Protein AF-A0A3L7AWF9-F1 (afdb_monomer_lite)

Secondary structure (DSSP, 8-state):
-----------------HHHHTTGGGTTS-S---------PPPTT----------PPPHHHHHHHHHHHHHHHHHHHHHHHH--HHHHHHHHHHHHHHHHHHHHHHH-TTS-HHHHHHHHHHHHHHHHHHHTTTHHHHHHHH-THHHHHH-SS--HHHHHHHHHHHHHHHHHHHHHHHHHHHHHHT--

Foldseek 3Di:
DDDDDDDPDDPPPPDPDPVVVVPVVPPDPDPDDDDDDDDDDDDPPPPPPPPPVVPDPDPVVLVVLVVVLVVLVVVLVCLVPVPDDDVSVLLSLLSVLLNQLSVQCSVPVPDQLVVSLVVSLVVLVVLLVVLVVQVLVVVCVVPVVSCSVRNRHHDPSSSVSSNNSSVVNSVVVNVVVVVVVVVVVPDD

InterPro domains:
  IPR021257 Protein of unknown function DUF2809 [PF10990] (87-165)

Organism: NCBI:txid76637

Sequence (188 aa):
MKAPKSAMSSSVLCMPSIQSLFGAARGIRAERAFSQPGHASLNPHERNPVHTSDSRPLPGRRRTLLIALATCVALGLAVTKLGSGEVAGFAGDALYAVAAYLAIGMLWVRLRPIPLGFLTVAICWAIEFFQATGIPLRLAEQWIGWRYLLGTTFNWVDLIAYLLGGVLVAVLDARWRSRAMVLGSNRP

Radius of gyration: 24.77 Å; chains: 1; bounding box: 64×74×64 Å

Structure (mmCIF, N/CA/C/O backbone):
data_AF-A0A3L7AWF9-F1
#
_entry.id   AF-A0A3L7AWF9-F1
#
loop_
_atom_site.group_PDB
_atom_site.id
_atom_site.type_symbol
_atom_site.label_atom_id
_atom_site.label_alt_id
_atom_site.label_comp_id
_atom_site.label_asym_id
_atom_site.label_entity_id
_atom_site.label_seq_id
_atom_site.pdbx_PDB_ins_code
_atom_site.Cartn_x
_atom_site.Cartn_y
_atom_site.Cartn_z
_atom_site.occupancy
_atom_site.B_iso_or_equiv
_atom_site.auth_seq_id
_atom_site.auth_comp_id
_atom_site.auth_asym_id
_atom_site.auth_atom_id
_atom_site.pdbx_PDB_model_num
ATOM 1 N N . MET A 1 1 ? 32.888 55.298 16.378 1.00 41.16 1 MET A N 1
ATOM 2 C CA . MET A 1 1 ? 31.523 55.499 15.842 1.00 41.16 1 MET A CA 1
ATOM 3 C C . MET A 1 1 ? 30.779 54.163 15.827 1.00 41.16 1 MET A C 1
ATOM 5 O O . MET A 1 1 ? 31.350 53.164 15.425 1.00 41.16 1 MET A O 1
ATOM 9 N N . LYS A 1 2 ? 29.552 54.197 16.359 1.00 38.28 2 LYS A N 1
ATOM 10 C CA . LYS A 1 2 ? 28.408 53.257 16.365 1.00 38.28 2 LYS A CA 1
ATOM 11 C C . LYS A 1 2 ? 28.342 52.136 15.291 1.00 38.28 2 LYS A C 1
ATOM 13 O O . LYS A 1 2 ? 28.474 52.406 14.106 1.00 38.28 2 LYS A O 1
ATOM 18 N N . ALA A 1 3 ? 28.000 50.921 15.743 1.00 45.62 3 ALA A N 1
ATOM 19 C CA . ALA A 1 3 ? 27.365 49.797 15.009 1.00 45.62 3 ALA A CA 1
ATOM 20 C C . ALA A 1 3 ? 25.959 50.195 14.439 1.00 45.62 3 ALA A C 1
ATOM 22 O O . ALA A 1 3 ? 25.483 51.240 14.896 1.00 45.62 3 ALA A O 1
ATOM 23 N N . PRO A 1 4 ? 25.228 49.425 13.565 1.00 51.47 4 PRO A N 1
ATOM 24 C CA . PRO A 1 4 ? 25.117 47.948 13.594 1.00 51.47 4 PRO A CA 1
ATOM 25 C C . PRO A 1 4 ? 24.760 47.132 12.308 1.00 51.47 4 PRO A C 1
ATOM 27 O O . PRO A 1 4 ? 24.289 47.638 11.299 1.00 51.47 4 PRO A O 1
ATOM 30 N N . LYS A 1 5 ? 24.953 45.806 12.453 1.00 45.62 5 LYS A N 1
ATOM 31 C CA . LYS A 1 5 ? 24.163 44.635 11.992 1.00 45.62 5 LYS A CA 1
ATOM 32 C C . LYS A 1 5 ? 23.166 44.818 10.829 1.00 45.62 5 LYS A C 1
ATOM 34 O O . LYS A 1 5 ? 22.108 45.409 11.022 1.00 45.62 5 LYS A O 1
ATOM 39 N N . SER A 1 6 ? 23.378 44.089 9.730 1.00 43.44 6 SER A N 1
ATOM 40 C CA . SER A 1 6 ? 22.289 43.596 8.875 1.00 43.44 6 SER A CA 1
ATOM 41 C C . SER A 1 6 ? 22.080 42.099 9.122 1.00 43.44 6 SER A C 1
ATOM 43 O O . SER A 1 6 ? 22.877 41.238 8.757 1.00 43.44 6 SER A O 1
ATOM 45 N N . ALA A 1 7 ? 20.991 41.804 9.825 1.00 39.34 7 ALA A N 1
ATOM 46 C CA . ALA A 1 7 ? 20.419 40.478 9.936 1.00 39.34 7 ALA A CA 1
ATOM 47 C C . ALA A 1 7 ? 19.729 40.134 8.608 1.00 39.34 7 ALA A C 1
ATOM 49 O O . ALA A 1 7 ? 18.779 40.811 8.218 1.00 39.34 7 ALA A O 1
ATOM 50 N N . MET A 1 8 ? 20.170 39.076 7.927 1.00 37.00 8 MET A N 1
ATOM 51 C CA . MET A 1 8 ? 19.360 38.435 6.890 1.00 37.00 8 MET A CA 1
ATOM 52 C C . MET A 1 8 ? 18.336 37.544 7.588 1.00 37.00 8 MET A C 1
ATOM 54 O O . MET A 1 8 ? 18.611 36.421 8.003 1.00 37.00 8 MET A O 1
ATOM 58 N N . SER A 1 9 ? 17.161 38.138 7.787 1.00 37.28 9 SER A N 1
ATOM 59 C CA . SER A 1 9 ? 15.949 37.499 8.272 1.00 37.28 9 SER A CA 1
ATOM 60 C C . SER A 1 9 ? 15.447 36.476 7.256 1.00 37.28 9 SER A C 1
ATOM 62 O O . SER A 1 9 ? 15.044 36.823 6.150 1.00 37.28 9 SER A O 1
ATOM 64 N N . SER A 1 10 ? 15.461 35.218 7.685 1.00 44.97 10 SER A N 1
ATOM 65 C CA . SER A 1 10 ? 14.377 34.243 7.583 1.00 44.97 10 SER A CA 1
ATOM 66 C C . SER A 1 10 ? 13.280 34.521 6.550 1.00 44.97 10 SER A C 1
ATOM 68 O O . SER A 1 10 ? 12.432 35.391 6.724 1.00 44.97 10 SER A O 1
ATOM 70 N N . SER A 1 11 ? 13.197 33.647 5.554 1.00 36.09 11 SER A N 1
ATOM 71 C CA . SER A 1 11 ? 11.920 33.233 4.969 1.00 36.09 11 SER A CA 1
ATOM 72 C C . SER A 1 11 ? 11.898 31.711 4.961 1.00 36.09 11 SER A C 1
ATOM 74 O O . SER A 1 11 ? 11.994 31.056 3.929 1.00 36.09 11 SER A O 1
ATOM 76 N N . VAL A 1 12 ? 11.830 31.142 6.169 1.00 46.22 12 VAL A N 1
ATOM 77 C CA . VAL A 1 12 ? 11.328 29.783 6.355 1.00 46.22 12 VAL A CA 1
ATOM 78 C C . VAL A 1 12 ? 9.886 29.834 5.879 1.00 46.22 12 VAL A C 1
ATOM 80 O O . VAL A 1 12 ? 9.014 30.365 6.567 1.00 46.22 12 VAL A O 1
ATOM 83 N N . LEU A 1 13 ? 9.659 29.349 4.660 1.00 41.53 13 LEU A N 1
ATOM 84 C CA . LEU A 1 13 ? 8.333 29.043 4.161 1.00 41.53 13 LEU A CA 1
ATOM 85 C C . LEU A 1 13 ? 7.720 28.069 5.173 1.00 41.53 13 LEU A C 1
ATOM 87 O O . LEU A 1 13 ? 8.080 26.894 5.232 1.00 41.53 13 LEU A O 1
ATOM 91 N N . CYS A 1 14 ? 6.847 28.584 6.033 1.00 36.56 14 CYS A N 1
ATOM 92 C CA . CYS A 1 14 ? 6.038 27.780 6.927 1.00 36.56 14 CYS A CA 1
ATOM 93 C C . CYS A 1 14 ? 5.052 27.015 6.037 1.00 36.56 14 CYS A C 1
ATOM 95 O O . CYS A 1 14 ? 3.952 27.493 5.763 1.00 36.56 14 CYS A O 1
ATOM 97 N N . MET A 1 15 ? 5.479 25.867 5.497 1.00 31.64 15 MET A N 1
ATOM 98 C CA . MET A 1 15 ? 4.563 24.938 4.849 1.00 31.64 15 MET A CA 1
ATOM 99 C C . MET A 1 15 ? 3.523 24.548 5.901 1.00 31.64 15 MET A C 1
ATOM 101 O O . MET A 1 15 ? 3.895 24.013 6.952 1.00 31.64 15 MET A O 1
ATOM 105 N N . PRO A 1 16 ? 2.227 24.795 5.661 1.00 42.34 16 PRO A N 1
ATOM 106 C CA . PRO A 1 16 ? 1.205 24.274 6.543 1.00 42.34 16 PRO A CA 1
ATOM 107 C C . PRO A 1 16 ? 1.339 22.751 6.541 1.00 42.34 16 PRO A C 1
ATOM 109 O O . PRO A 1 16 ? 1.292 22.110 5.492 1.00 42.34 16 PRO A O 1
ATOM 112 N N . SER A 1 17 ? 1.543 22.171 7.727 1.00 50.09 17 SER A N 1
ATOM 113 C CA . SER A 1 17 ? 1.526 20.721 7.924 1.00 50.09 17 SER A CA 1
ATOM 114 C C . SER A 1 17 ? 0.312 20.139 7.198 1.00 50.09 17 SER A C 1
ATOM 116 O O . SER A 1 17 ? -0.789 20.671 7.342 1.00 50.09 17 SER A O 1
ATOM 118 N N . ILE A 1 18 ? 0.485 19.048 6.443 1.00 52.12 18 ILE A N 1
ATOM 119 C CA . ILE A 1 18 ? -0.593 18.351 5.711 1.00 52.12 18 ILE A CA 1
ATOM 120 C C . ILE A 1 18 ? -1.815 18.095 6.623 1.00 52.12 18 ILE A C 1
ATOM 122 O O . ILE A 1 18 ? -2.957 18.097 6.172 1.00 52.12 18 ILE A O 1
ATOM 126 N N . GLN A 1 19 ? -1.599 17.982 7.939 1.00 49.22 19 GLN A N 1
ATOM 127 C CA . GLN A 1 19 ? -2.647 17.870 8.960 1.00 49.22 19 GLN A CA 1
ATOM 128 C C . GLN A 1 19 ? -3.618 19.068 9.013 1.00 49.22 19 GLN A C 1
ATOM 130 O O . GLN A 1 19 ? -4.788 18.884 9.350 1.00 49.22 19 GLN A O 1
ATOM 135 N N . SER A 1 20 ? -3.151 20.276 8.689 1.00 50.03 20 SER A N 1
ATOM 136 C CA . SER A 1 20 ? -3.941 21.512 8.651 1.00 50.03 20 SER A CA 1
ATOM 137 C C . SER A 1 20 ? -4.860 21.556 7.428 1.00 50.03 20 SER A C 1
ATOM 139 O O . SER A 1 20 ? -6.044 21.869 7.560 1.00 50.03 20 SER A O 1
ATOM 141 N N . LEU A 1 21 ? -4.362 21.117 6.264 1.00 47.47 21 LEU A N 1
ATOM 142 C CA . LEU A 1 21 ? -5.120 21.107 5.006 1.00 47.47 21 LEU A CA 1
ATOM 143 C C . LEU A 1 21 ? -6.401 20.257 5.104 1.00 47.47 21 LEU A C 1
ATOM 145 O O . LEU A 1 21 ? -7.444 20.621 4.571 1.00 47.47 21 LEU A O 1
ATOM 149 N N . PHE A 1 22 ? -6.352 19.157 5.861 1.00 53.03 22 PHE A N 1
ATOM 150 C CA . PHE A 1 22 ? -7.503 18.272 6.086 1.00 53.03 22 PHE A CA 1
ATOM 151 C C . PHE A 1 22 ? -8.321 18.610 7.349 1.00 53.03 22 PHE A C 1
ATOM 153 O O . PHE A 1 22 ? -9.364 17.999 7.600 1.00 53.03 22 PHE A O 1
ATOM 160 N N . GLY A 1 23 ? -7.879 19.575 8.164 1.00 39.69 23 GLY A N 1
ATOM 161 C CA . GLY A 1 23 ? -8.561 20.007 9.387 1.00 39.69 23 GLY A CA 1
ATOM 162 C C . GLY A 1 23 ? -9.781 20.903 9.147 1.00 39.69 23 GLY A C 1
ATOM 163 O O . GLY A 1 23 ? -10.712 20.866 9.954 1.00 39.69 23 GLY A O 1
ATOM 164 N N . ALA A 1 24 ? -9.806 21.638 8.031 1.00 44.88 24 ALA A N 1
ATOM 165 C CA . ALA A 1 24 ? -10.811 22.659 7.716 1.00 44.88 24 ALA A CA 1
ATOM 166 C C . ALA A 1 24 ? -12.245 22.115 7.526 1.00 44.88 24 ALA A C 1
ATOM 168 O O . ALA A 1 24 ? -13.218 22.827 7.752 1.00 44.88 24 ALA A O 1
ATOM 169 N N . ALA A 1 25 ? -12.413 20.825 7.221 1.00 43.88 25 ALA A N 1
ATOM 170 C CA . ALA A 1 25 ? -13.727 20.195 7.033 1.00 43.88 25 ALA A CA 1
ATOM 171 C C . ALA A 1 25 ? -14.495 19.888 8.345 1.00 43.88 25 ALA A C 1
ATOM 173 O O . ALA A 1 25 ? -15.499 19.172 8.327 1.00 43.88 25 ALA A O 1
ATOM 174 N N . ARG A 1 26 ? -14.023 20.375 9.505 1.00 55.28 26 ARG A N 1
ATOM 175 C CA . ARG A 1 26 ? -14.640 20.142 10.828 1.00 55.28 26 ARG A CA 1
ATOM 176 C C . ARG A 1 26 ? -15.545 21.278 11.334 1.00 55.28 26 ARG A C 1
ATOM 178 O O . ARG A 1 26 ? -16.221 21.071 12.333 1.00 55.28 26 ARG A O 1
ATOM 185 N N . GLY A 1 27 ? -15.601 22.431 10.660 1.00 36.44 27 GLY A N 1
ATOM 186 C CA . GLY A 1 27 ? -16.202 23.656 11.216 1.00 36.44 27 GLY A CA 1
ATOM 187 C C . GLY A 1 27 ? -17.725 23.842 11.107 1.00 36.44 27 GLY A C 1
ATOM 188 O O . GLY A 1 27 ? -18.242 24.762 11.720 1.00 36.44 27 GLY A O 1
ATOM 189 N N . ILE A 1 28 ? -18.470 23.017 10.358 1.00 47.62 28 ILE A N 1
ATOM 190 C CA . ILE A 1 28 ? -19.854 23.379 9.949 1.00 47.62 28 ILE A CA 1
ATOM 191 C C . ILE A 1 28 ? -20.957 22.706 10.806 1.00 47.62 28 ILE A C 1
ATOM 193 O O . ILE A 1 28 ? -22.146 22.899 10.578 1.00 47.62 28 ILE A O 1
ATOM 197 N N . ARG A 1 29 ? -20.617 21.921 11.839 1.00 44.97 29 ARG A N 1
ATOM 198 C CA . ARG A 1 29 ? -21.613 21.166 12.637 1.00 44.97 29 ARG A CA 1
ATOM 199 C C . ARG A 1 29 ? -21.539 21.468 14.139 1.00 44.97 29 ARG A C 1
ATOM 201 O O . ARG A 1 29 ? -21.353 20.549 14.927 1.00 44.97 29 ARG A O 1
ATOM 208 N N . ALA A 1 30 ? -21.667 22.738 14.532 1.00 40.59 30 ALA A N 1
ATOM 209 C CA . ALA A 1 30 ? -21.731 23.126 15.953 1.00 40.59 30 ALA A CA 1
ATOM 210 C C . ALA A 1 30 ? -22.682 24.300 16.292 1.00 40.59 30 ALA A C 1
ATOM 212 O O . ALA A 1 30 ? -22.678 24.759 17.423 1.00 40.59 30 ALA A O 1
ATOM 213 N N . GLU A 1 31 ? -23.529 24.764 15.368 1.00 45.72 31 GLU A N 1
ATOM 214 C CA . GLU A 1 31 ? -24.338 25.994 15.552 1.00 45.72 31 GLU A CA 1
ATOM 215 C C . GLU A 1 31 ? -25.854 25.743 15.715 1.00 45.72 31 GLU A C 1
ATOM 217 O O . GLU A 1 31 ? -26.678 26.603 15.423 1.00 45.72 31 GLU A O 1
ATOM 222 N N . ARG A 1 32 ? -26.279 24.557 16.173 1.00 43.00 32 ARG A N 1
ATOM 223 C CA . ARG A 1 32 ? -27.696 24.315 16.521 1.00 43.00 32 ARG A CA 1
ATOM 224 C C . ARG A 1 32 ? -27.856 23.467 17.781 1.00 43.00 32 ARG A C 1
ATOM 226 O O . ARG A 1 32 ? -28.184 22.288 17.709 1.00 43.00 32 ARG A O 1
ATOM 233 N N . ALA A 1 33 ? -27.643 24.098 18.927 1.00 45.41 33 ALA A N 1
ATOM 234 C CA . ALA A 1 33 ? -28.243 23.726 20.209 1.00 45.41 33 ALA A CA 1
ATOM 235 C C . ALA A 1 33 ? -28.385 25.032 21.012 1.00 45.41 33 ALA A C 1
ATOM 237 O O . ALA A 1 33 ? -27.411 25.557 21.528 1.00 45.41 33 ALA A O 1
ATOM 238 N N . PHE A 1 34 ? -29.475 25.761 20.778 1.00 42.72 34 PHE A N 1
ATOM 239 C CA . PHE A 1 34 ? -30.632 25.819 21.678 1.00 42.72 34 PHE A CA 1
ATOM 240 C C . PHE A 1 34 ? -30.349 26.644 22.944 1.00 42.72 34 PHE A C 1
ATOM 242 O O . PHE A 1 34 ? -29.713 26.184 23.887 1.00 42.72 34 PHE A O 1
ATOM 249 N N . SER A 1 35 ? -30.862 27.877 22.925 1.00 45.12 35 SER A N 1
ATOM 250 C CA . SER A 1 35 ? -31.061 28.748 24.082 1.00 45.12 35 SER A CA 1
ATOM 251 C C . SER A 1 35 ? -31.715 28.022 25.256 1.00 45.12 35 SER A C 1
ATOM 253 O O . SER A 1 35 ? -32.765 27.423 25.056 1.00 45.12 35 SER A O 1
ATOM 255 N N . GLN A 1 36 ? -31.199 28.222 26.474 1.00 49.50 36 GLN A N 1
ATOM 256 C CA . GLN A 1 36 ? -31.992 28.605 27.656 1.00 49.50 36 GLN A CA 1
ATOM 257 C C . GLN A 1 36 ? -31.100 29.261 28.738 1.00 49.50 36 GLN A C 1
ATOM 259 O O . GLN A 1 36 ? -29.989 28.781 28.966 1.00 49.5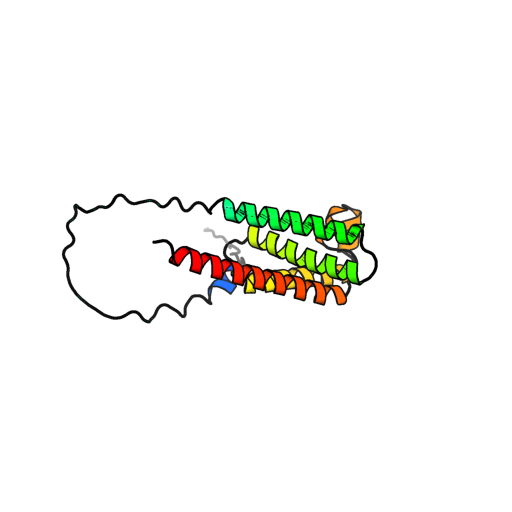0 36 GLN A O 1
ATOM 264 N N . PRO A 1 37 ? -31.567 30.326 29.425 1.00 59.38 37 PRO A N 1
ATOM 265 C CA . PRO A 1 37 ? -30.937 30.883 30.621 1.00 59.38 37 PRO A CA 1
ATOM 266 C C . PRO A 1 37 ? -31.616 30.360 31.902 1.00 59.38 37 PRO A C 1
ATOM 268 O O . PRO A 1 37 ? -32.840 30.276 31.969 1.00 59.38 37 PRO A O 1
ATOM 271 N N . GLY A 1 38 ? -30.845 30.058 32.948 1.00 40.94 38 GLY A N 1
ATOM 272 C CA . GLY A 1 38 ? -31.408 29.680 34.247 1.00 40.94 38 GLY A CA 1
ATOM 273 C C . GLY A 1 38 ? -30.340 29.424 35.305 1.00 40.94 38 GLY A C 1
ATOM 274 O O . GLY A 1 38 ? -29.598 28.451 35.226 1.00 40.94 38 GLY A O 1
ATOM 275 N N . HIS A 1 39 ? -30.255 30.321 36.287 1.00 54.62 39 HIS A N 1
ATOM 276 C CA . HIS A 1 39 ? -29.370 30.228 37.445 1.00 54.62 39 HIS A CA 1
ATOM 277 C C . HIS A 1 39 ? -29.708 29.008 38.317 1.00 54.62 39 HIS A C 1
ATOM 279 O O . HIS A 1 39 ? -30.821 28.907 38.827 1.00 54.62 39 HIS A O 1
ATOM 285 N N . ALA A 1 40 ? -28.727 28.138 38.563 1.00 52.59 40 ALA A N 1
ATOM 286 C CA . ALA A 1 40 ? -28.772 27.151 39.638 1.00 52.59 40 ALA A CA 1
ATOM 287 C C . ALA A 1 40 ? -27.411 27.117 40.349 1.00 52.59 40 ALA A C 1
ATOM 289 O O . ALA A 1 40 ? -26.383 26.779 39.764 1.00 52.59 40 ALA A O 1
ATOM 290 N N . SER A 1 41 ? -27.427 27.540 41.612 1.00 54.31 41 SER A N 1
ATOM 291 C CA . SER A 1 41 ? -26.316 27.479 42.562 1.00 54.31 41 SER A CA 1
ATOM 292 C C . SER A 1 41 ? -25.864 26.026 42.748 1.00 54.31 41 SER A C 1
ATOM 294 O O . SER A 1 41 ? -26.648 25.199 43.212 1.00 54.31 41 SER A O 1
ATOM 296 N N . LEU A 1 42 ? -24.620 25.703 42.380 1.00 56.16 42 LEU A N 1
ATOM 297 C CA . LEU A 1 42 ? -24.017 24.388 42.615 1.00 56.16 42 LEU A CA 1
ATOM 298 C C . LEU A 1 42 ? -23.088 24.463 43.834 1.00 56.16 42 LEU A C 1
ATOM 300 O O . LEU A 1 42 ? -22.134 25.242 43.865 1.00 56.16 42 LEU A O 1
ATOM 304 N N . ASN A 1 43 ? -23.398 23.652 44.846 1.00 58.59 43 ASN A N 1
ATOM 305 C CA . ASN A 1 43 ? -22.651 23.527 46.096 1.00 58.59 43 ASN A CA 1
ATOM 306 C C . ASN A 1 43 ? -21.171 23.146 45.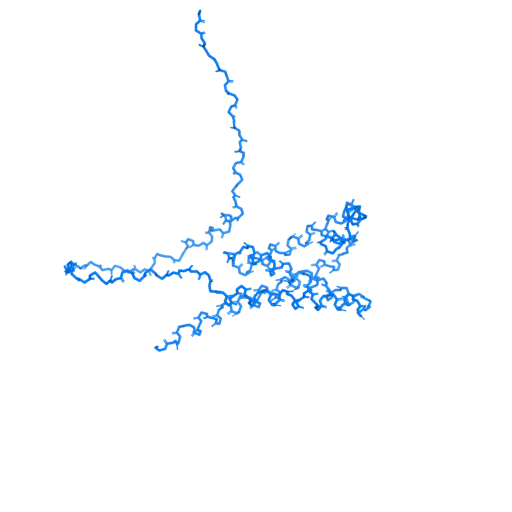848 1.00 58.59 43 ASN A C 1
ATOM 308 O O . ASN A 1 43 ? -20.909 22.208 45.095 1.00 58.59 43 ASN A O 1
ATOM 312 N N . PRO A 1 44 ? -20.186 23.759 46.541 1.00 59.19 44 PRO A N 1
ATOM 313 C CA . PRO A 1 44 ? -18.755 23.455 46.358 1.00 59.19 44 PRO A CA 1
ATOM 314 C C . PRO A 1 44 ? -18.300 22.039 46.765 1.00 59.19 44 PRO A C 1
ATOM 316 O O . PRO A 1 44 ? -17.128 21.702 46.571 1.00 59.19 44 PRO A O 1
ATOM 319 N N . HIS A 1 45 ? -19.189 21.228 47.353 1.00 56.78 45 HIS A N 1
ATOM 320 C CA . HIS A 1 45 ? -18.860 19.930 47.951 1.00 56.78 45 HIS A CA 1
ATOM 321 C C . HIS A 1 45 ? -19.122 18.703 47.062 1.00 56.78 45 HIS A C 1
ATOM 323 O O . HIS A 1 45 ? -18.607 17.634 47.377 1.00 56.78 45 HIS A O 1
ATOM 329 N N . GLU A 1 46 ? -19.789 18.836 45.911 1.00 56.31 46 GLU A N 1
ATOM 330 C CA . GLU A 1 46 ? -19.883 17.761 44.902 1.00 56.31 46 GLU A CA 1
ATOM 331 C C . GLU A 1 46 ? -18.712 17.802 43.911 1.00 56.31 46 GLU A C 1
ATOM 333 O O . GLU A 1 46 ? -18.865 17.716 42.691 1.00 56.31 46 GLU A O 1
ATOM 338 N N . ARG A 1 47 ? -17.487 17.933 44.428 1.00 59.12 47 ARG A N 1
ATOM 339 C CA . ARG A 1 47 ? -16.287 17.766 43.608 1.00 59.12 47 ARG A CA 1
ATOM 340 C C . ARG A 1 47 ? -16.059 16.269 43.401 1.00 59.12 47 ARG A C 1
ATOM 342 O O . ARG A 1 47 ? -15.245 15.648 44.078 1.00 59.12 47 ARG A O 1
ATOM 349 N N . ASN A 1 48 ? -16.847 15.703 42.490 1.00 62.25 48 ASN A N 1
ATOM 350 C CA . ASN A 1 48 ? -16.688 14.358 41.951 1.00 62.25 48 ASN A CA 1
ATOM 351 C C . ASN A 1 48 ? -15.194 14.156 41.623 1.00 62.25 48 ASN A C 1
ATOM 353 O O . ASN A 1 48 ? -14.621 15.040 40.968 1.00 62.25 48 ASN A O 1
ATOM 357 N N . PRO A 1 49 ? -14.521 13.101 42.128 1.00 57.28 49 PRO A N 1
ATOM 358 C CA . PRO A 1 49 ? -13.112 12.889 41.836 1.00 57.28 49 PRO A CA 1
ATOM 359 C C . PRO A 1 49 ? -12.941 12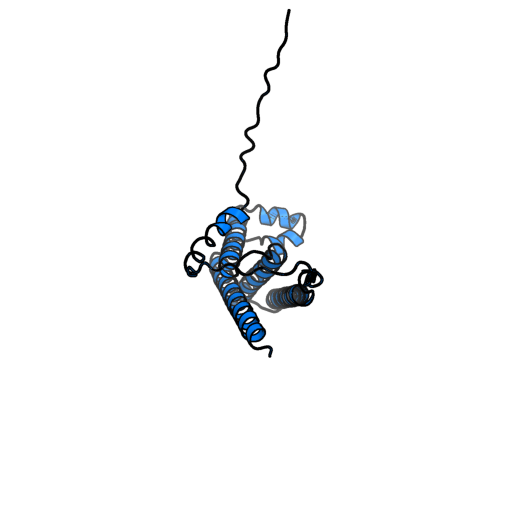.935 40.326 1.00 57.28 49 PRO A C 1
ATOM 361 O O . PRO A 1 49 ? -13.635 12.232 39.592 1.00 57.28 49 PRO A O 1
ATOM 364 N N . VAL A 1 50 ? -12.057 13.823 39.869 1.00 60.53 50 VAL A N 1
ATOM 365 C CA . VAL A 1 50 ? -11.685 13.941 38.463 1.00 60.53 50 VAL A CA 1
ATOM 366 C C . VAL A 1 50 ? -11.214 12.560 38.036 1.00 60.53 50 VAL A C 1
ATOM 368 O O . VAL A 1 50 ? -10.084 12.163 38.311 1.00 60.53 50 VAL A O 1
ATOM 371 N N . HIS A 1 51 ? -12.110 11.810 37.398 1.00 58.62 51 HIS A N 1
ATOM 372 C CA . HIS A 1 51 ? -11.784 10.598 36.684 1.00 58.62 51 HIS A CA 1
ATOM 373 C C . HIS A 1 51 ? -10.926 11.087 35.521 1.00 58.62 51 HIS A C 1
ATOM 375 O O . HIS A 1 51 ? -11.424 11.456 34.458 1.00 58.62 51 HIS A O 1
ATOM 381 N N . THR A 1 52 ? -9.618 11.187 35.750 1.00 56.59 52 THR A N 1
ATOM 382 C CA . THR A 1 52 ? -8.640 11.300 34.682 1.00 56.59 52 THR A CA 1
ATOM 383 C C . THR A 1 52 ? -8.752 9.987 33.926 1.00 56.59 52 THR A C 1
ATOM 385 O O . THR A 1 52 ? -8.117 8.988 34.248 1.00 56.59 52 THR A O 1
ATOM 388 N N . SER A 1 53 ? -9.675 9.934 32.966 1.00 57.06 53 SER A N 1
ATOM 389 C CA . SER A 1 53 ? -9.725 8.865 31.988 1.00 57.06 53 SER A CA 1
ATOM 390 C C . SER A 1 53 ? -8.367 8.888 31.303 1.00 57.06 53 SER A C 1
ATOM 392 O O . SER A 1 53 ? -8.116 9.753 30.464 1.00 57.06 53 SER A O 1
ATOM 394 N N . ASP A 1 54 ? -7.473 8.009 31.751 1.00 49.31 54 ASP A N 1
ATOM 395 C CA . ASP A 1 54 ? -6.157 7.763 31.186 1.00 49.31 54 ASP A CA 1
ATOM 396 C C . ASP A 1 54 ? -6.395 7.346 29.731 1.00 49.31 54 ASP A C 1
ATOM 398 O O . ASP A 1 54 ? -6.628 6.180 29.412 1.00 49.31 54 ASP A O 1
ATOM 402 N N . SER A 1 55 ? -6.481 8.333 28.836 1.00 54.09 55 SER A N 1
ATOM 403 C CA . SER A 1 55 ? -6.807 8.158 27.425 1.00 54.09 55 SER A CA 1
ATOM 404 C C . SER A 1 55 ? -5.572 7.663 26.683 1.00 54.09 55 SER A C 1
ATOM 406 O O . SER A 1 55 ? -5.109 8.263 25.712 1.00 54.09 55 SER A O 1
ATOM 408 N N . ARG A 1 56 ? -5.015 6.544 27.152 1.00 56.75 56 ARG A N 1
ATOM 409 C CA . ARG A 1 56 ? -4.060 5.764 26.379 1.00 56.75 56 ARG A CA 1
ATOM 410 C C . ARG A 1 56 ? -4.826 5.176 25.196 1.00 56.75 56 ARG A C 1
ATOM 412 O O . ARG A 1 56 ? -5.897 4.596 25.392 1.00 56.75 56 ARG A O 1
ATOM 419 N N . PRO A 1 57 ? -4.319 5.305 23.960 1.00 52.84 57 PRO A N 1
ATOM 420 C CA . PRO A 1 57 ? -4.908 4.625 22.817 1.00 52.84 57 PRO A CA 1
ATOM 421 C C . PRO A 1 57 ? -5.081 3.138 23.145 1.00 52.84 57 PRO A C 1
ATOM 423 O O . PRO A 1 57 ? -4.107 2.473 23.494 1.00 52.84 57 PRO A O 1
ATOM 426 N N . LEU A 1 58 ? -6.314 2.626 23.061 1.00 52.88 58 LEU A N 1
ATOM 427 C CA . LEU A 1 58 ? -6.638 1.249 23.439 1.00 52.88 58 LEU A CA 1
ATOM 428 C C . LEU A 1 58 ? -5.693 0.263 22.713 1.00 52.88 58 LEU A C 1
ATOM 430 O O . LEU A 1 58 ? -5.720 0.211 21.475 1.00 52.88 58 LEU A O 1
ATOM 434 N N . PRO A 1 59 ? -4.884 -0.543 23.435 1.00 61.22 59 PRO A N 1
ATOM 435 C CA . PRO A 1 59 ? -3.871 -1.421 22.837 1.00 61.22 59 PRO A CA 1
ATOM 436 C C . PRO A 1 59 ? -4.433 -2.403 21.792 1.00 61.22 59 PRO A C 1
ATOM 438 O O . PRO A 1 59 ? -3.725 -2.807 20.867 1.00 61.22 59 PRO A O 1
ATOM 441 N N . GLY A 1 60 ? -5.730 -2.726 21.868 1.00 73.56 60 GLY A N 1
ATOM 442 C CA . GLY A 1 60 ? -6.414 -3.615 20.926 1.00 73.56 60 GLY A CA 1
ATOM 443 C C . GLY A 1 60 ? -6.484 -3.093 19.486 1.00 73.56 60 GLY A C 1
ATOM 444 O O . GLY A 1 60 ? -6.331 -3.878 18.548 1.00 73.56 60 GLY A O 1
ATOM 445 N N . ARG A 1 61 ? -6.642 -1.778 19.269 1.00 78.19 61 ARG A N 1
ATOM 446 C CA . ARG A 1 61 ? -6.763 -1.229 17.904 1.00 78.19 61 ARG A CA 1
ATOM 447 C C . ARG A 1 61 ? -5.441 -1.312 17.148 1.00 78.19 61 ARG A C 1
ATOM 449 O O . ARG A 1 61 ? -5.419 -1.746 16.001 1.00 78.19 61 ARG A O 1
ATOM 456 N N . ARG A 1 62 ? -4.338 -0.935 17.802 1.00 81.38 62 ARG A N 1
ATOM 457 C CA . ARG A 1 62 ? -2.996 -1.010 17.208 1.00 81.38 62 ARG A CA 1
ATOM 458 C C . ARG A 1 62 ? -2.607 -2.456 16.912 1.00 81.38 62 ARG A C 1
ATOM 460 O O . ARG A 1 62 ? -2.113 -2.732 15.827 1.00 81.38 62 ARG A O 1
ATOM 467 N N . ARG A 1 63 ? -2.895 -3.381 17.834 1.00 85.44 63 ARG A N 1
ATOM 468 C CA . ARG A 1 63 ? -2.666 -4.817 17.621 1.00 85.44 63 ARG A CA 1
ATOM 469 C C . ARG A 1 63 ? -3.456 -5.352 16.424 1.00 85.44 63 ARG A C 1
ATOM 471 O O . ARG A 1 63 ? -2.892 -6.072 15.613 1.00 85.44 63 ARG A O 1
ATOM 478 N N . THR A 1 64 ? -4.720 -4.956 16.279 1.00 86.56 64 THR A N 1
ATOM 479 C CA . THR A 1 64 ? -5.561 -5.368 15.140 1.00 86.56 64 THR A CA 1
ATOM 480 C C . THR A 1 64 ? -4.995 -4.871 13.809 1.00 86.56 64 THR A C 1
ATOM 482 O O . THR A 1 64 ? -4.879 -5.652 12.872 1.00 86.56 64 THR A O 1
ATOM 485 N N . LEU A 1 65 ? -4.588 -3.597 13.733 1.00 86.81 65 LEU A N 1
ATOM 486 C CA . LEU A 1 65 ? -3.970 -3.035 12.525 1.00 86.81 65 LEU A CA 1
ATOM 487 C C . LEU A 1 65 ? -2.646 -3.725 12.177 1.00 86.81 65 LEU A C 1
ATOM 489 O O . LEU A 1 65 ? -2.398 -3.999 11.009 1.00 86.81 65 LEU A O 1
ATOM 493 N N . LEU A 1 66 ? -1.822 -4.044 13.181 1.00 89.81 66 LEU A N 1
ATOM 494 C CA . LEU A 1 66 ? -0.571 -4.781 12.987 1.00 89.81 66 LEU A CA 1
ATOM 495 C C . LEU A 1 66 ? -0.809 -6.186 12.435 1.00 89.81 66 LEU A C 1
ATOM 497 O O . LEU A 1 66 ? -0.121 -6.591 11.504 1.00 89.81 66 LEU A O 1
ATOM 501 N N . ILE A 1 67 ? -1.783 -6.914 12.987 1.00 92.44 67 ILE A N 1
ATOM 502 C CA . ILE A 1 67 ? -2.149 -8.247 12.494 1.00 92.44 67 ILE A CA 1
ATOM 503 C C . ILE A 1 67 ? -2.646 -8.141 11.052 1.00 92.44 67 ILE A C 1
ATOM 505 O O . ILE A 1 67 ? -2.142 -8.851 10.192 1.00 92.44 67 ILE A O 1
ATOM 509 N N . ALA A 1 68 ? -3.566 -7.214 10.769 1.00 92.12 68 ALA A N 1
ATOM 510 C CA . ALA A 1 68 ? -4.087 -7.006 9.420 1.00 92.12 68 ALA A CA 1
ATOM 511 C C . ALA A 1 68 ? -2.973 -6.671 8.415 1.00 92.12 68 ALA A C 1
ATOM 513 O O . ALA A 1 68 ? -2.952 -7.226 7.317 1.00 92.12 68 ALA A O 1
ATOM 514 N N . LEU A 1 69 ? -2.026 -5.810 8.803 1.00 92.69 69 LEU A N 1
ATOM 515 C CA . LEU A 1 69 ? -0.868 -5.461 7.984 1.00 92.69 69 LEU A CA 1
ATOM 516 C C . LEU A 1 69 ? 0.015 -6.686 7.725 1.00 92.69 69 LEU A C 1
ATOM 518 O O . LEU A 1 69 ? 0.331 -6.968 6.573 1.00 92.69 69 LEU A O 1
ATOM 522 N N . ALA A 1 70 ? 0.373 -7.435 8.770 1.00 94.31 70 ALA A N 1
ATOM 523 C CA . ALA A 1 70 ? 1.192 -8.637 8.640 1.00 94.31 70 ALA A CA 1
ATOM 524 C C . ALA A 1 70 ? 0.525 -9.687 7.737 1.00 94.31 70 ALA A C 1
ATOM 526 O O . ALA A 1 70 ? 1.187 -10.267 6.879 1.00 94.31 70 ALA A O 1
ATOM 527 N N . THR A 1 71 ? -0.788 -9.887 7.874 1.00 94.25 71 THR A N 1
ATOM 528 C CA . THR A 1 71 ? -1.560 -10.785 7.008 1.00 94.25 71 THR A CA 1
ATOM 529 C C . THR A 1 71 ? -1.569 -10.304 5.558 1.00 94.25 71 THR A C 1
ATOM 531 O O . THR A 1 71 ? -1.331 -11.112 4.666 1.00 94.25 71 THR A O 1
ATOM 534 N N . CYS A 1 72 ? -1.785 -9.009 5.300 1.00 93.81 72 CYS A N 1
ATOM 535 C CA . CYS A 1 72 ? -1.750 -8.466 3.937 1.00 93.81 72 CYS A CA 1
ATOM 536 C C . CYS A 1 72 ? -0.374 -8.640 3.292 1.00 93.81 72 CYS A C 1
ATOM 538 O O . CYS A 1 72 ? -0.294 -9.059 2.142 1.00 93.81 72 CYS A O 1
ATOM 540 N N . VAL A 1 73 ? 0.704 -8.379 4.038 1.00 92.06 73 VAL A N 1
ATOM 541 C CA . VAL A 1 73 ? 2.076 -8.579 3.550 1.00 92.06 73 VAL A CA 1
ATOM 542 C C . VAL A 1 73 ? 2.333 -10.055 3.244 1.00 92.06 73 VAL A C 1
ATOM 544 O O . VAL A 1 73 ? 2.851 -10.369 2.177 1.00 92.06 73 VAL A O 1
ATOM 547 N N . ALA A 1 74 ? 1.935 -10.970 4.131 1.00 93.81 74 ALA A N 1
ATOM 548 C CA . ALA A 1 74 ? 2.099 -12.404 3.905 1.00 93.81 74 ALA A CA 1
ATOM 549 C C . ALA A 1 74 ? 1.328 -12.887 2.666 1.00 93.81 74 ALA A C 1
ATOM 551 O O . ALA A 1 74 ? 1.880 -13.627 1.854 1.00 93.81 74 ALA A O 1
ATOM 552 N N . LEU A 1 75 ? 0.082 -12.435 2.489 1.00 93.62 75 LEU A N 1
ATOM 553 C CA . LEU A 1 75 ? -0.726 -12.749 1.309 1.00 93.62 75 LEU A CA 1
ATOM 554 C C . LEU A 1 75 ? -0.124 -12.159 0.034 1.00 93.62 75 LEU A C 1
ATOM 556 O O . LEU A 1 75 ? -0.026 -12.869 -0.959 1.00 93.62 75 LEU A O 1
ATOM 560 N N . GLY A 1 76 ? 0.322 -10.901 0.065 1.00 89.94 76 GLY A N 1
ATOM 561 C CA . GLY A 1 76 ? 0.965 -10.256 -1.080 1.00 89.94 76 GLY A CA 1
ATOM 562 C C . GLY A 1 76 ? 2.214 -11.017 -1.513 1.00 89.94 76 GLY A C 1
ATOM 563 O O . GLY A 1 76 ? 2.342 -11.386 -2.675 1.00 89.94 76 GLY A O 1
ATOM 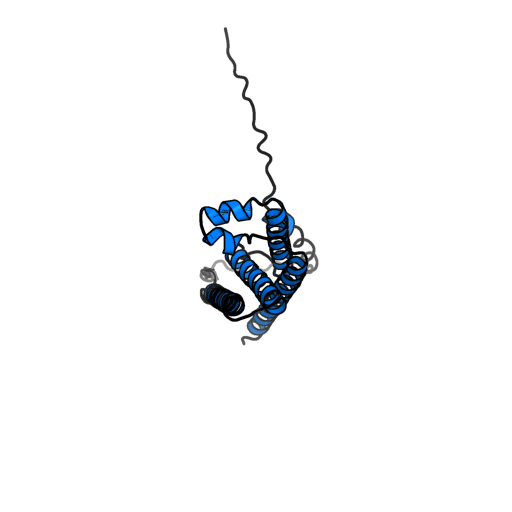564 N N . LEU A 1 77 ? 3.078 -11.372 -0.559 1.00 90.00 77 LEU A N 1
ATOM 565 C CA . LEU A 1 77 ? 4.258 -12.193 -0.831 1.00 90.00 77 LEU A CA 1
ATOM 566 C C . LEU A 1 77 ? 3.890 -13.576 -1.378 1.00 90.00 77 LEU A C 1
ATOM 568 O O . LEU A 1 77 ? 4.554 -14.051 -2.296 1.00 90.00 77 LEU A O 1
ATOM 572 N N . ALA A 1 78 ? 2.844 -14.220 -0.853 1.00 91.69 78 ALA A N 1
ATOM 573 C CA . ALA A 1 78 ? 2.369 -15.499 -1.372 1.00 91.69 78 ALA A CA 1
ATOM 574 C C . ALA A 1 78 ? 1.880 -15.372 -2.823 1.00 91.69 78 ALA A C 1
ATOM 576 O O . ALA A 1 78 ? 2.271 -16.180 -3.661 1.00 91.69 78 ALA A O 1
ATOM 577 N N . VAL A 1 79 ? 1.104 -14.333 -3.144 1.00 91.00 79 VAL A N 1
ATOM 578 C CA . VAL A 1 79 ? 0.654 -14.040 -4.513 1.00 91.00 79 VAL A CA 1
ATOM 579 C C . VAL A 1 79 ? 1.850 -13.811 -5.439 1.00 91.00 79 VAL A C 1
ATOM 581 O O . VAL A 1 79 ? 1.914 -14.422 -6.499 1.00 91.00 79 VAL A O 1
ATOM 584 N N . THR A 1 80 ? 2.839 -13.016 -5.022 1.00 86.38 80 THR A N 1
ATOM 585 C CA . THR A 1 80 ? 4.049 -12.754 -5.818 1.00 86.38 80 THR A CA 1
ATOM 586 C C . THR A 1 80 ? 4.917 -14.001 -6.018 1.00 86.38 80 THR A C 1
ATOM 588 O O . THR A 1 80 ? 5.598 -14.118 -7.033 1.00 86.38 80 THR A O 1
ATOM 591 N N . LYS A 1 81 ? 4.959 -14.921 -5.045 1.00 88.12 81 LYS A N 1
ATOM 592 C CA . LYS A 1 81 ? 5.835 -16.106 -5.088 1.00 88.12 81 LYS A CA 1
ATOM 593 C C . LYS A 1 81 ? 5.199 -17.322 -5.749 1.00 88.12 81 LYS A C 1
ATOM 595 O O . LYS A 1 81 ? 5.924 -18.125 -6.325 1.00 88.12 81 LYS A O 1
ATOM 600 N N . LEU A 1 82 ? 3.888 -17.484 -5.604 1.00 91.19 82 LEU A N 1
ATOM 601 C CA . LEU A 1 82 ? 3.150 -18.667 -6.049 1.00 91.19 82 LEU A CA 1
ATOM 602 C C . LEU A 1 82 ? 2.284 -18.382 -7.279 1.00 91.19 82 LEU A C 1
ATOM 604 O O . LEU A 1 82 ? 1.954 -19.302 -8.022 1.00 91.19 82 LEU A O 1
ATOM 608 N N . GLY A 1 83 ? 1.887 -17.125 -7.479 1.00 88.50 83 GLY A N 1
ATOM 609 C CA . GLY A 1 83 ? 1.103 -16.699 -8.628 1.00 88.50 83 GLY A CA 1
ATOM 610 C C . GLY A 1 83 ? 1.959 -16.492 -9.876 1.00 88.50 83 GLY A C 1
ATOM 611 O O . GLY A 1 83 ? 3.169 -16.289 -9.808 1.00 88.50 83 GLY A O 1
ATOM 612 N N . SER A 1 84 ? 1.309 -16.530 -11.036 1.00 88.06 84 SER A N 1
ATOM 613 C CA . SER A 1 84 ? 1.923 -16.216 -12.326 1.00 88.06 84 SER A CA 1
ATOM 614 C C . SER A 1 84 ? 0.954 -15.422 -13.202 1.00 88.06 84 SER A C 1
ATOM 616 O O . SER A 1 84 ? -0.264 -15.494 -13.025 1.00 88.06 84 SER A O 1
ATOM 618 N N . GLY A 1 85 ? 1.506 -14.646 -14.135 1.00 89.31 85 GLY A N 1
ATOM 619 C CA . GLY A 1 85 ? 0.738 -13.812 -15.057 1.00 89.31 85 GLY A CA 1
ATOM 620 C C . GLY A 1 85 ? 0.227 -12.497 -14.458 1.00 89.31 85 GLY A C 1
ATOM 621 O O . GLY A 1 85 ? 0.435 -12.180 -13.286 1.00 89.31 85 GLY A O 1
ATOM 622 N N . GLU A 1 86 ? -0.461 -11.727 -15.299 1.00 87.88 86 GLU A N 1
ATOM 623 C CA . GLU A 1 86 ? -0.901 -10.356 -15.003 1.00 87.88 86 GLU A CA 1
ATOM 624 C C . GLU A 1 86 ? -1.907 -10.280 -13.850 1.00 87.88 86 GLU A C 1
ATOM 626 O O . GLU A 1 86 ? -1.877 -9.342 -13.060 1.00 87.88 86 GLU A O 1
ATOM 631 N N . VAL A 1 87 ? -2.759 -11.299 -13.695 1.00 90.38 87 VAL A N 1
ATOM 632 C CA . VAL A 1 87 ? -3.747 -11.360 -12.605 1.00 90.38 87 VAL A CA 1
ATOM 633 C C . VAL A 1 87 ? -3.063 -11.444 -11.239 1.00 90.38 87 VAL A C 1
ATOM 635 O O . VAL A 1 87 ? -3.505 -10.804 -10.286 1.00 90.38 87 VAL A O 1
ATOM 638 N N . ALA A 1 88 ? -1.978 -12.218 -11.134 1.00 90.00 88 ALA A N 1
ATOM 639 C CA . ALA A 1 88 ? -1.210 -12.312 -9.898 1.00 90.00 88 ALA A CA 1
ATOM 640 C C . ALA A 1 88 ? -0.486 -10.993 -9.589 1.00 90.00 88 ALA A C 1
ATOM 642 O O . ALA A 1 88 ? -0.493 -10.568 -8.436 1.00 90.00 88 ALA A O 1
ATOM 643 N N . GLY A 1 89 ? 0.067 -10.324 -10.609 1.00 88.81 89 GLY A N 1
ATOM 644 C CA . GLY A 1 89 ? 0.635 -8.976 -10.470 1.00 88.81 89 GLY A CA 1
ATOM 645 C C . GLY A 1 89 ? -0.396 -7.993 -9.919 1.00 88.81 89 GLY A C 1
ATOM 646 O O . GLY A 1 89 ? -0.242 -7.492 -8.810 1.00 88.81 89 GLY A O 1
ATOM 647 N N . PHE A 1 90 ? -1.535 -7.879 -10.604 1.00 92.94 90 PHE A N 1
ATOM 648 C CA . PHE A 1 90 ? -2.642 -7.008 -10.211 1.00 92.94 90 PHE A CA 1
ATOM 649 C C . PHE A 1 90 ? -3.116 -7.242 -8.768 1.00 92.94 90 PHE A C 1
ATOM 651 O O . PHE A 1 90 ? -3.343 -6.300 -8.005 1.00 92.94 90 PHE A O 1
ATOM 658 N N . ALA A 1 91 ? -3.285 -8.507 -8.373 1.00 92.19 91 ALA A 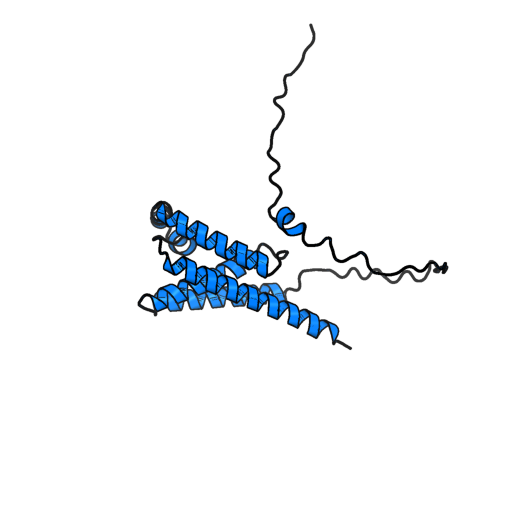N 1
ATOM 659 C CA . ALA A 1 91 ? -3.684 -8.855 -7.013 1.00 92.19 91 ALA A CA 1
ATOM 660 C C . ALA A 1 91 ? -2.604 -8.480 -5.983 1.00 92.19 91 ALA A C 1
ATOM 662 O O . ALA A 1 91 ? -2.935 -8.004 -4.893 1.00 92.19 91 ALA A O 1
ATOM 663 N N . GLY A 1 92 ? -1.328 -8.665 -6.330 1.00 92.50 92 GLY A N 1
ATOM 664 C CA . GLY A 1 92 ? -0.188 -8.226 -5.531 1.00 92.50 92 GLY A CA 1
ATOM 665 C C . GLY A 1 92 ? -0.187 -6.713 -5.308 1.00 92.50 92 GLY A C 1
ATOM 666 O O . GLY A 1 92 ? -0.078 -6.274 -4.164 1.00 92.50 92 GLY A O 1
ATOM 667 N N . ASP A 1 93 ? -0.410 -5.925 -6.357 1.00 94.38 93 ASP A N 1
ATOM 668 C CA . ASP A 1 93 ? -0.396 -4.457 -6.296 1.00 94.38 93 ASP A CA 1
ATOM 669 C C . ASP A 1 93 ? -1.593 -3.897 -5.523 1.00 94.38 93 ASP A C 1
ATOM 671 O O . ASP A 1 93 ? -1.464 -2.978 -4.707 1.00 94.38 93 ASP A O 1
ATOM 675 N N . ALA A 1 94 ? -2.766 -4.515 -5.679 1.00 95.19 94 ALA A N 1
ATOM 676 C CA . ALA A 1 94 ? -3.921 -4.198 -4.851 1.00 95.19 94 ALA A CA 1
ATOM 677 C C . ALA A 1 94 ? -3.629 -4.470 -3.362 1.00 95.19 94 ALA A C 1
ATOM 679 O O . ALA A 1 94 ? -3.924 -3.624 -2.512 1.00 95.19 94 ALA A O 1
ATOM 680 N N . LEU A 1 95 ? -3.009 -5.610 -3.027 1.00 94.38 95 LEU A N 1
ATOM 681 C CA . LEU A 1 95 ? -2.600 -5.940 -1.654 1.00 94.38 95 LEU A CA 1
ATOM 682 C C . LEU A 1 95 ? -1.506 -5.000 -1.130 1.00 94.38 95 LEU A C 1
ATOM 684 O O . LEU A 1 95 ? -1.528 -4.644 0.052 1.00 94.38 95 LEU A O 1
ATOM 688 N N . TYR A 1 96 ? -0.594 -4.551 -1.992 1.00 93.81 96 TYR A N 1
ATOM 689 C CA . TYR A 1 96 ? 0.406 -3.541 -1.660 1.00 93.81 96 TYR A CA 1
ATOM 690 C C . TYR A 1 96 ? -0.255 -2.215 -1.263 1.00 93.81 96 TYR A C 1
ATOM 692 O O . TYR A 1 96 ? 0.059 -1.679 -0.199 1.00 93.81 96 TYR A O 1
ATOM 700 N N . ALA A 1 97 ? -1.236 -1.723 -2.027 1.00 95.81 97 ALA A N 1
ATOM 701 C CA . ALA A 1 97 ? -1.978 -0.511 -1.664 1.00 95.81 97 ALA A CA 1
ATOM 702 C C . ALA A 1 97 ? -2.710 -0.652 -0.317 1.00 95.81 97 ALA A C 1
ATOM 704 O O . ALA A 1 97 ? -2.718 0.281 0.492 1.00 95.81 97 ALA A O 1
ATOM 705 N N . VAL A 1 98 ? -3.278 -1.828 -0.026 1.00 96.38 98 VAL A N 1
ATOM 706 C CA . VAL A 1 98 ? -3.893 -2.115 1.282 1.00 96.38 98 VAL A CA 1
ATOM 707 C C . VAL A 1 98 ? -2.849 -2.067 2.404 1.00 96.38 98 VAL A C 1
ATOM 709 O O . VAL A 1 98 ? -3.080 -1.432 3.437 1.00 96.38 98 VAL A O 1
ATOM 712 N N . ALA A 1 99 ? -1.687 -2.694 2.212 1.00 94.81 99 ALA A N 1
ATOM 713 C CA . ALA A 1 99 ? -0.601 -2.673 3.188 1.00 94.81 99 ALA A CA 1
ATOM 714 C C . ALA A 1 99 ? -0.074 -1.245 3.424 1.00 94.81 99 ALA A C 1
ATOM 716 O O . ALA A 1 99 ? 0.097 -0.835 4.576 1.00 94.81 99 ALA A O 1
ATOM 717 N N . ALA A 1 100 ? 0.101 -0.459 2.358 1.00 94.38 100 ALA A N 1
ATOM 718 C CA . ALA A 1 100 ? 0.495 0.943 2.432 1.00 94.38 100 ALA A CA 1
ATOM 719 C C . ALA A 1 100 ? -0.526 1.769 3.228 1.00 94.38 100 ALA A C 1
ATOM 721 O O . ALA A 1 100 ? -0.144 2.472 4.165 1.00 94.38 100 ALA A O 1
ATOM 722 N N . TYR A 1 101 ? -1.826 1.619 2.951 1.00 95.75 101 TYR A N 1
ATOM 723 C CA . TYR A 1 101 ? -2.890 2.285 3.709 1.00 95.75 101 TYR A CA 1
ATOM 724 C C . TYR A 1 101 ? -2.805 1.977 5.207 1.00 95.75 101 TYR A C 1
ATOM 726 O O . TYR A 1 101 ? -2.898 2.880 6.042 1.00 95.75 101 TYR A O 1
ATOM 734 N N . LEU A 1 102 ? -2.618 0.703 5.569 1.00 93.50 102 LEU A N 1
ATOM 735 C CA . LEU A 1 102 ? -2.526 0.272 6.965 1.00 93.50 102 LEU A CA 1
ATOM 736 C C . LEU A 1 102 ? -1.276 0.838 7.653 1.00 93.50 102 LEU A C 1
ATOM 738 O O . LEU A 1 102 ? -1.365 1.299 8.794 1.00 93.50 102 LEU A O 1
ATOM 742 N N . ALA A 1 103 ? -0.134 0.858 6.962 1.00 92.44 103 ALA A N 1
ATOM 743 C CA . ALA A 1 103 ? 1.104 1.444 7.468 1.00 92.44 103 ALA A CA 1
ATOM 744 C C . ALA A 1 103 ? 0.962 2.960 7.697 1.00 92.44 103 ALA A C 1
ATOM 746 O O . ALA A 1 103 ? 1.230 3.450 8.796 1.00 92.44 103 ALA A O 1
ATOM 747 N N . ILE A 1 104 ? 0.447 3.692 6.705 1.00 91.62 104 ILE A N 1
ATOM 748 C CA . ILE A 1 104 ? 0.169 5.135 6.779 1.00 91.62 104 ILE A CA 1
ATOM 749 C C . ILE A 1 104 ? -0.841 5.415 7.903 1.00 91.62 104 ILE A C 1
ATOM 751 O O . ILE A 1 104 ? -0.620 6.289 8.738 1.00 91.62 104 ILE A O 1
ATOM 755 N N . GLY A 1 105 ? -1.920 4.638 8.002 1.00 89.50 105 GLY A N 1
ATOM 756 C CA . GLY A 1 105 ? -2.926 4.777 9.058 1.00 89.50 105 GLY A CA 1
ATOM 757 C C . GLY A 1 105 ? -2.389 4.511 10.468 1.00 89.50 105 GLY A C 1
ATOM 758 O O . GLY A 1 105 ? -2.875 5.102 11.436 1.00 89.50 105 GLY A O 1
ATOM 759 N N . MET A 1 106 ? -1.368 3.661 10.594 1.00 86.94 106 MET A N 1
ATOM 760 C CA . MET A 1 106 ? -0.683 3.401 11.859 1.00 86.94 106 MET A CA 1
ATOM 761 C C . MET A 1 106 ? 0.249 4.549 12.267 1.00 86.94 106 MET A C 1
ATOM 763 O O . MET A 1 106 ? 0.360 4.835 13.460 1.00 86.94 106 MET A O 1
ATOM 767 N N . LEU A 1 107 ? 0.862 5.236 11.297 1.00 87.44 107 LEU A N 1
ATOM 768 C CA . LEU A 1 107 ? 1.650 6.454 11.524 1.00 87.44 107 LEU A CA 1
ATOM 769 C C . LEU A 1 107 ? 0.756 7.675 11.804 1.00 87.44 107 LEU A C 1
ATOM 771 O O . LEU A 1 107 ? 1.061 8.491 12.675 1.00 87.44 107 LEU A O 1
ATOM 775 N N . TRP A 1 108 ? -0.386 7.785 11.119 1.00 82.94 108 TRP A N 1
ATOM 776 C CA . TRP A 1 108 ? -1.290 8.936 11.179 1.00 82.94 108 TRP A CA 1
ATOM 777 C C . TRP A 1 108 ? -2.698 8.559 11.652 1.00 82.94 108 TRP A C 1
ATOM 779 O O . TRP A 1 108 ? -3.681 8.588 10.912 1.00 82.94 108 TRP A O 1
ATOM 789 N N . VAL A 1 109 ? -2.820 8.316 12.959 1.00 69.44 109 VAL A N 1
ATOM 790 C CA . VAL A 1 109 ? -4.065 7.885 13.629 1.00 69.44 109 VAL A CA 1
ATOM 791 C C . VAL A 1 109 ? -5.240 8.870 13.464 1.00 69.44 109 VAL A C 1
ATOM 793 O O . VAL A 1 109 ? -6.403 8.482 13.610 1.00 69.44 109 VAL A O 1
ATOM 796 N N . ARG A 1 110 ? -4.959 10.146 13.161 1.00 78.44 110 ARG A N 1
ATOM 797 C CA . ARG A 1 110 ? -5.955 11.234 13.098 1.00 78.44 110 ARG A CA 1
ATOM 798 C C . ARG A 1 110 ? -6.673 11.367 11.752 1.00 78.44 110 ARG A C 1
ATOM 800 O O . ARG A 1 110 ? -7.635 12.130 11.674 1.00 78.44 110 ARG A O 1
ATOM 807 N N . LEU A 1 111 ? -6.236 10.667 10.705 1.00 80.25 111 LEU A N 1
ATOM 808 C CA . LEU A 1 111 ? -6.872 10.780 9.394 1.00 80.25 111 LEU A CA 1
ATOM 809 C C . LEU A 1 111 ? -8.195 10.002 9.345 1.00 80.25 111 LEU A C 1
ATOM 811 O O . LEU A 1 111 ? -8.339 8.899 9.888 1.00 80.25 111 LEU A O 1
ATOM 815 N N . ARG A 1 112 ? -9.190 10.615 8.693 1.00 88.00 112 ARG A N 1
ATOM 816 C CA . ARG A 1 112 ? -10.441 9.939 8.332 1.00 88.00 112 ARG A CA 1
ATOM 817 C C . ARG A 1 112 ? -10.146 8.895 7.241 1.00 88.00 112 ARG A C 1
ATOM 819 O O . ARG A 1 112 ? -9.255 9.142 6.430 1.00 88.00 112 ARG A O 1
ATOM 826 N N . PRO A 1 113 ? -10.904 7.784 7.175 1.00 88.62 113 PRO A N 1
ATOM 827 C CA . PRO A 1 113 ? -10.615 6.697 6.238 1.00 88.62 113 PRO A CA 1
ATOM 828 C C . PRO A 1 113 ? -10.547 7.123 4.768 1.00 88.62 113 PRO A C 1
ATOM 830 O O . PRO A 1 113 ? -9.621 6.758 4.056 1.00 88.62 113 PRO A O 1
ATOM 833 N N . ILE A 1 114 ? -11.485 7.964 4.320 1.00 89.69 114 ILE A N 1
ATOM 834 C CA . ILE A 1 114 ? -11.557 8.378 2.912 1.00 89.69 114 ILE A CA 1
ATOM 835 C C . ILE A 1 114 ? -10.348 9.246 2.491 1.00 89.69 114 ILE A C 1
ATOM 837 O O . ILE A 1 114 ? -9.672 8.866 1.538 1.00 89.69 114 ILE A O 1
ATOM 841 N N . PRO A 1 115 ? -9.986 10.344 3.196 1.00 91.19 115 PRO A N 1
ATOM 842 C CA . PRO A 1 115 ? -8.749 11.079 2.905 1.00 91.19 115 PRO A CA 1
ATOM 843 C C . PRO A 1 115 ? -7.481 10.224 2.982 1.00 91.19 115 PRO A C 1
ATOM 845 O O . PRO A 1 115 ? -6.567 10.416 2.187 1.00 91.19 115 PRO A O 1
ATOM 848 N N . LEU A 1 116 ? -7.424 9.279 3.925 1.00 93.12 116 LEU A N 1
ATOM 849 C CA . LEU A 1 116 ? -6.301 8.352 4.051 1.00 93.12 116 LEU A CA 1
ATOM 850 C C . LEU A 1 116 ? -6.181 7.440 2.817 1.00 93.12 116 LEU A C 1
ATOM 852 O O . LEU A 1 116 ? -5.074 7.193 2.344 1.00 93.12 116 LEU A O 1
ATOM 856 N N . GLY A 1 117 ? -7.314 7.002 2.262 1.00 93.62 117 GLY A N 1
ATOM 857 C CA . GLY A 1 117 ? -7.382 6.233 1.019 1.00 93.62 117 GLY A CA 1
ATOM 858 C C . GLY A 1 117 ? -6.818 7.016 -0.158 1.00 93.62 117 GLY A C 1
ATOM 859 O O . GLY A 1 117 ? -5.907 6.540 -0.827 1.00 93.62 117 GLY A O 1
ATOM 860 N N . PHE A 1 118 ? -7.283 8.253 -0.353 1.00 94.50 118 PHE A N 1
ATOM 861 C CA . PHE A 1 118 ? -6.771 9.127 -1.413 1.00 94.50 118 PHE A CA 1
ATOM 862 C C . PHE A 1 118 ? -5.276 9.410 -1.277 1.00 94.50 118 PHE A C 1
ATOM 864 O O . PHE A 1 118 ? -4.555 9.334 -2.267 1.00 94.50 118 PHE A O 1
ATOM 871 N N . LEU A 1 119 ? -4.803 9.694 -0.061 1.00 94.69 119 LEU A N 1
ATOM 872 C CA . LEU A 1 119 ? -3.379 9.901 0.193 1.00 94.69 119 LEU A CA 1
ATOM 873 C C . LEU A 1 119 ? -2.564 8.656 -0.169 1.00 94.69 119 LEU A C 1
ATOM 875 O O . LEU A 1 119 ? -1.512 8.774 -0.786 1.00 94.69 119 LEU A O 1
ATOM 879 N N . THR A 1 120 ? -3.064 7.472 0.187 1.00 95.81 120 THR A N 1
ATOM 880 C CA . THR A 1 120 ? -2.403 6.203 -0.134 1.00 95.81 120 THR A CA 1
ATOM 881 C C . THR A 1 120 ? -2.298 6.010 -1.643 1.00 95.81 120 THR A C 1
ATOM 883 O O . THR A 1 120 ? -1.201 5.794 -2.144 1.00 95.81 120 THR A O 1
ATOM 886 N N . VAL A 1 121 ? -3.408 6.155 -2.375 1.00 96.69 121 VAL A N 1
ATOM 887 C CA . VAL A 1 121 ? -3.422 6.018 -3.842 1.00 96.69 121 VAL A CA 1
ATOM 888 C C . VAL A 1 121 ? -2.481 7.029 -4.493 1.00 96.69 121 VAL A C 1
ATOM 890 O O . VAL A 1 121 ? -1.697 6.659 -5.359 1.00 96.69 121 VAL A O 1
ATOM 893 N N . ALA A 1 122 ? -2.499 8.285 -4.039 1.00 96.88 122 ALA A N 1
ATOM 894 C CA . ALA A 1 122 ? -1.616 9.324 -4.557 1.00 96.88 122 ALA A CA 1
ATOM 895 C C . ALA A 1 122 ? -0.131 8.995 -4.330 1.00 96.88 122 ALA A C 1
ATOM 897 O O . ALA A 1 122 ? 0.680 9.214 -5.225 1.00 96.88 122 ALA A O 1
ATOM 898 N N . ILE A 1 123 ? 0.225 8.446 -3.163 1.00 96.00 123 ILE A N 1
ATOM 899 C CA . ILE A 1 123 ? 1.593 7.995 -2.876 1.00 96.00 123 ILE A CA 1
ATOM 900 C C . ILE A 1 123 ? 1.977 6.829 -3.789 1.00 96.00 123 ILE A C 1
ATOM 902 O O . ILE A 1 123 ? 3.041 6.884 -4.399 1.00 96.00 123 ILE A O 1
ATOM 906 N N . CYS A 1 124 ? 1.122 5.810 -3.926 1.00 96.44 124 CYS A N 1
ATOM 907 C CA . CYS A 1 124 ? 1.381 4.674 -4.814 1.00 96.44 124 CYS A CA 1
ATOM 908 C C . CYS A 1 124 ? 1.585 5.133 -6.263 1.00 96.44 124 CYS A C 1
ATOM 910 O O . CYS A 1 124 ? 2.568 4.760 -6.888 1.00 96.44 124 CYS A O 1
ATOM 912 N N . TRP A 1 125 ? 0.722 6.012 -6.775 1.00 97.31 125 TRP A N 1
ATOM 913 C CA . TRP A 1 125 ? 0.863 6.568 -8.122 1.00 97.31 125 TRP A CA 1
ATOM 914 C C . TRP A 1 125 ? 2.133 7.406 -8.277 1.00 97.31 125 TRP A C 1
ATOM 916 O O . TRP A 1 125 ? 2.813 7.296 -9.288 1.00 97.31 125 TRP A O 1
ATOM 926 N N . ALA A 1 126 ? 2.489 8.225 -7.284 1.00 96.56 126 ALA A N 1
ATOM 927 C CA . ALA A 1 126 ? 3.730 8.996 -7.323 1.00 96.56 126 ALA A CA 1
ATOM 928 C C . ALA A 1 126 ? 4.969 8.087 -7.368 1.00 96.56 126 ALA A C 1
ATOM 930 O O . ALA A 1 126 ? 5.908 8.381 -8.105 1.00 96.56 126 ALA A O 1
ATOM 931 N N . ILE A 1 127 ? 4.958 6.981 -6.618 1.00 95.06 127 ILE A N 1
ATOM 932 C CA . ILE A 1 127 ? 6.003 5.951 -6.670 1.00 95.06 127 ILE A CA 1
ATOM 933 C C . ILE A 1 127 ? 6.033 5.298 -8.057 1.00 95.06 127 ILE A C 1
ATOM 935 O O . ILE A 1 127 ? 7.104 5.180 -8.643 1.00 95.06 127 ILE A O 1
ATOM 939 N N . GLU A 1 128 ? 4.877 4.948 -8.613 1.00 95.00 128 GLU A N 1
ATOM 940 C CA . GLU A 1 128 ? 4.747 4.349 -9.944 1.00 95.00 128 GLU A CA 1
ATOM 941 C C . GLU A 1 128 ? 5.324 5.272 -11.032 1.00 95.00 128 GLU A C 1
ATOM 943 O O . GLU A 1 128 ? 6.209 4.887 -11.793 1.00 95.00 128 GLU A O 1
ATOM 948 N N . PHE A 1 129 ? 4.955 6.555 -11.031 1.00 95.50 129 PHE A N 1
ATOM 949 C CA . PHE A 1 129 ? 5.552 7.545 -11.932 1.00 95.50 129 PHE A CA 1
ATOM 950 C C . PHE A 1 129 ? 7.047 7.759 -11.679 1.00 95.50 129 PHE A C 1
ATOM 952 O O . PHE A 1 129 ? 7.804 8.017 -12.615 1.00 95.50 129 PHE A O 1
ATOM 959 N N . PHE A 1 130 ? 7.510 7.626 -10.435 1.00 94.25 130 PHE A N 1
ATOM 960 C CA . PHE A 1 130 ? 8.932 7.702 -10.119 1.00 94.25 130 PHE A CA 1
ATOM 961 C C . PHE A 1 130 ? 9.718 6.542 -10.744 1.00 94.25 130 PHE A C 1
ATOM 963 O O . PHE A 1 130 ? 10.864 6.740 -11.152 1.00 94.25 130 PHE A O 1
ATOM 970 N N . GLN A 1 131 ? 9.111 5.366 -10.923 1.00 93.94 131 GLN A N 1
ATOM 971 C CA . GLN A 1 131 ? 9.738 4.245 -11.631 1.00 93.94 131 GLN A CA 1
ATOM 972 C C . GLN A 1 131 ? 10.029 4.569 -13.100 1.00 93.94 131 GLN A C 1
ATOM 974 O O . GLN A 1 131 ? 11.065 4.143 -13.611 1.00 93.94 131 GLN A O 1
ATOM 979 N N . ALA A 1 132 ? 9.223 5.419 -13.748 1.00 92.75 132 ALA A N 1
ATOM 980 C CA . ALA A 1 132 ? 9.479 5.867 -15.121 1.00 92.75 132 ALA A CA 1
ATOM 981 C C . ALA A 1 132 ? 10.800 6.653 -15.277 1.00 92.75 132 ALA A C 1
ATOM 983 O O . ALA A 1 132 ? 11.314 6.792 -16.383 1.00 92.75 132 ALA A O 1
ATOM 984 N N . THR A 1 133 ? 11.392 7.137 -14.178 1.00 93.62 133 THR A N 1
ATOM 985 C CA . THR A 1 133 ? 12.701 7.817 -14.190 1.00 93.62 133 THR A CA 1
ATOM 986 C C . THR A 1 133 ? 13.898 6.857 -14.203 1.00 93.62 133 THR A C 1
ATOM 988 O O . THR A 1 133 ? 15.034 7.294 -14.388 1.00 93.62 133 THR A O 1
ATOM 991 N N . GLY A 1 134 ? 13.683 5.565 -13.924 1.00 90.56 134 GLY A N 1
ATOM 992 C CA . GLY A 1 134 ? 14.743 4.565 -13.742 1.00 90.56 134 GLY A CA 1
ATOM 993 C C . GLY A 1 134 ? 15.562 4.713 -12.448 1.00 90.56 134 GLY A C 1
ATOM 994 O O . GLY A 1 134 ? 16.432 3.888 -12.169 1.00 90.56 134 GLY A O 1
ATOM 995 N N . ILE A 1 135 ? 15.301 5.732 -11.618 1.00 92.31 135 ILE A N 1
ATOM 996 C CA . ILE A 1 135 ? 15.985 5.913 -10.327 1.00 92.31 135 ILE A CA 1
ATOM 997 C C . ILE A 1 135 ? 15.675 4.769 -9.344 1.00 92.31 135 ILE A C 1
ATOM 999 O O . ILE A 1 135 ? 16.629 4.262 -8.749 1.00 92.31 135 ILE A O 1
ATOM 1003 N N . PRO A 1 136 ? 14.415 4.304 -9.188 1.00 91.50 136 PRO A N 1
ATOM 1004 C CA . PRO A 1 136 ? 14.101 3.181 -8.297 1.00 91.50 136 PRO A CA 1
ATOM 1005 C C . PRO A 1 136 ? 14.884 1.909 -8.603 1.00 91.50 136 PRO A C 1
ATOM 1007 O O . PRO A 1 136 ? 15.352 1.242 -7.683 1.00 91.50 136 PRO A O 1
ATOM 1010 N N . LEU A 1 137 ? 15.100 1.618 -9.888 1.00 91.38 137 LEU A N 1
ATOM 1011 C CA . LEU A 1 137 ? 15.886 0.467 -10.317 1.00 91.38 137 LEU A CA 1
ATOM 1012 C C . LEU A 1 137 ? 17.336 0.555 -9.818 1.00 91.38 137 LEU A C 1
ATOM 1014 O O . LEU A 1 137 ? 17.833 -0.395 -9.221 1.00 91.38 137 LEU A O 1
ATOM 1018 N N . ARG A 1 138 ? 17.977 1.723 -9.943 1.00 91.25 138 ARG A N 1
ATOM 1019 C CA . ARG A 1 138 ? 19.343 1.943 -9.430 1.00 91.25 138 ARG A CA 1
ATOM 1020 C C . ARG A 1 138 ? 19.434 1.857 -7.906 1.00 91.25 138 ARG A C 1
ATOM 1022 O O . ARG A 1 138 ? 20.435 1.394 -7.371 1.00 91.25 138 ARG A O 1
ATOM 1029 N N . LEU A 1 139 ? 18.399 2.291 -7.186 1.00 91.25 139 LEU A N 1
ATOM 1030 C CA . LEU A 1 139 ? 18.340 2.125 -5.728 1.00 91.25 139 LEU A CA 1
ATOM 1031 C C . LEU A 1 139 ? 18.193 0.646 -5.344 1.00 91.25 139 LEU A C 1
ATOM 1033 O O . LEU A 1 139 ? 18.834 0.187 -4.399 1.00 91.25 139 LEU A O 1
ATOM 1037 N N . ALA A 1 140 ? 17.398 -0.116 -6.097 1.00 92.00 140 ALA A N 1
ATOM 1038 C CA . ALA A 1 140 ? 17.215 -1.550 -5.884 1.00 92.00 140 ALA A CA 1
ATOM 1039 C C . ALA A 1 140 ? 18.505 -2.365 -6.070 1.00 92.00 140 ALA A C 1
ATOM 1041 O O . ALA A 1 140 ? 18.675 -3.378 -5.392 1.00 92.00 140 ALA A O 1
ATOM 1042 N N . GLU A 1 141 ? 19.426 -1.909 -6.922 1.00 92.25 141 GLU A N 1
ATOM 1043 C CA . GLU A 1 141 ? 20.761 -2.505 -7.079 1.00 92.25 141 GLU A CA 1
ATOM 1044 C C . GLU A 1 141 ? 21.640 -2.323 -5.830 1.00 92.25 141 GLU A C 1
ATOM 1046 O O . GLU A 1 141 ? 22.474 -3.175 -5.534 1.00 92.25 141 GLU A O 1
ATOM 1051 N N . GLN A 1 142 ? 21.433 -1.249 -5.059 1.00 94.12 142 GLN A N 1
ATOM 1052 C CA . GLN A 1 142 ? 22.173 -0.996 -3.815 1.00 94.12 142 GLN A CA 1
ATOM 1053 C C . GLN A 1 142 ? 21.622 -1.815 -2.645 1.00 94.12 142 GLN A C 1
ATOM 1055 O O . GLN A 1 142 ? 22.376 -2.313 -1.811 1.00 94.12 142 GLN A O 1
ATOM 1060 N N . TRP A 1 143 ? 20.295 -1.943 -2.562 1.00 93.56 143 TRP A N 1
ATOM 1061 C CA . TRP A 1 143 ? 19.641 -2.757 -1.546 1.00 93.56 143 TRP A CA 1
ATOM 1062 C C . TRP A 1 143 ? 18.302 -3.298 -2.038 1.00 93.56 143 TRP A C 1
ATOM 1064 O O . TRP A 1 143 ? 17.400 -2.545 -2.405 1.00 93.56 143 TRP A O 1
ATOM 1074 N N . ILE A 1 144 ? 18.132 -4.619 -1.931 1.00 88.38 144 ILE A N 1
ATOM 1075 C CA . ILE A 1 144 ? 16.937 -5.331 -2.401 1.00 88.38 144 ILE A CA 1
ATOM 1076 C C . ILE A 1 144 ? 15.631 -4.825 -1.768 1.00 88.38 144 ILE A C 1
ATOM 1078 O O . ILE A 1 144 ? 14.565 -4.967 -2.365 1.00 88.38 144 ILE A O 1
ATOM 1082 N N . GLY A 1 145 ? 15.697 -4.214 -0.579 1.00 86.06 145 GLY A N 1
ATOM 1083 C CA . GLY A 1 145 ? 14.536 -3.631 0.093 1.00 86.06 145 GLY A CA 1
ATOM 1084 C C . GLY A 1 145 ? 13.855 -2.536 -0.730 1.00 86.06 145 GLY A C 1
ATOM 1085 O O . GLY A 1 145 ? 12.627 -2.461 -0.742 1.00 86.06 145 GLY A O 1
ATOM 1086 N N . TRP A 1 146 ? 14.620 -1.753 -1.499 1.00 89.44 146 TRP A N 1
ATOM 1087 C CA . TRP A 1 146 ? 14.061 -0.715 -2.368 1.00 89.44 146 TRP A CA 1
ATOM 1088 C C . TRP A 1 146 ? 13.167 -1.285 -3.464 1.00 89.44 146 TRP A C 1
ATOM 1090 O O . TRP A 1 146 ? 12.172 -0.656 -3.802 1.00 89.44 146 TRP A O 1
ATOM 1100 N N . ARG A 1 147 ? 13.441 -2.504 -3.945 1.00 88.31 147 ARG A N 1
ATOM 1101 C CA . ARG A 1 147 ? 12.593 -3.168 -4.943 1.00 88.31 147 ARG A CA 1
ATOM 1102 C C . ARG A 1 147 ? 11.182 -3.432 -4.425 1.00 88.31 147 ARG A C 1
ATOM 1104 O O . ARG A 1 147 ? 10.226 -3.276 -5.170 1.00 88.31 147 ARG A O 1
ATOM 1111 N N . TYR A 1 148 ? 11.053 -3.808 -3.153 1.00 84.88 148 TYR A N 1
ATOM 1112 C CA . TYR A 1 148 ? 9.750 -4.064 -2.533 1.00 84.88 148 TYR A CA 1
ATOM 1113 C C . TYR A 1 148 ? 9.039 -2.784 -2.085 1.00 84.88 148 TYR A C 1
ATOM 1115 O O . TYR A 1 148 ? 7.817 -2.769 -1.986 1.00 84.88 148 TYR A O 1
ATOM 1123 N N . LEU A 1 149 ? 9.791 -1.721 -1.787 1.00 85.69 149 LEU A N 1
ATOM 1124 C CA . LEU A 1 149 ? 9.219 -0.441 -1.370 1.00 85.69 149 LEU A CA 1
ATOM 1125 C C . LEU A 1 149 ? 8.787 0.425 -2.553 1.00 85.69 149 LEU A C 1
ATOM 1127 O O . LEU A 1 149 ? 7.727 1.036 -2.477 1.00 85.69 149 LEU A O 1
ATOM 1131 N N . LEU A 1 150 ? 9.610 0.504 -3.600 1.00 87.69 150 LEU A N 1
ATOM 1132 C CA . LEU A 1 150 ? 9.453 1.456 -4.702 1.00 87.69 150 LEU A CA 1
ATOM 1133 C C . LEU A 1 150 ? 9.033 0.821 -6.027 1.00 87.69 150 LEU A C 1
ATOM 1135 O O . LEU A 1 150 ? 8.671 1.566 -6.929 1.00 87.69 150 LEU A O 1
ATOM 1139 N N . GLY A 1 151 ? 9.134 -0.502 -6.177 1.00 87.19 151 GLY A N 1
ATOM 1140 C CA . GLY A 1 151 ? 9.057 -1.139 -7.491 1.00 87.19 151 GLY A CA 1
ATOM 1141 C C . GLY A 1 151 ? 10.250 -0.774 -8.383 1.00 87.19 151 GLY A C 1
ATOM 1142 O O . GLY A 1 151 ? 11.203 -0.113 -7.957 1.00 87.19 151 GLY A O 1
ATOM 1143 N N . THR A 1 152 ? 10.238 -1.249 -9.626 1.00 87.50 152 THR A N 1
ATOM 1144 C CA . THR A 1 152 ? 11.355 -1.054 -10.574 1.00 87.50 152 THR A CA 1
ATOM 1145 C C . THR A 1 152 ? 10.931 -0.727 -11.996 1.00 87.50 152 THR A C 1
ATOM 1147 O O . THR A 1 152 ? 11.757 -0.267 -12.779 1.00 87.50 152 THR A O 1
ATOM 1150 N N . THR A 1 153 ? 9.682 -0.992 -12.350 1.00 88.38 153 THR A N 1
ATOM 1151 C CA . THR A 1 153 ? 9.174 -0.945 -13.716 1.00 88.38 153 THR A CA 1
ATOM 1152 C C . THR A 1 153 ? 7.787 -0.351 -13.708 1.00 88.38 153 THR A C 1
ATOM 1154 O O . THR A 1 153 ? 6.880 -0.927 -13.122 1.00 88.38 153 THR A O 1
ATOM 1157 N N . PHE A 1 154 ? 7.642 0.755 -14.421 1.00 92.19 154 PHE A N 1
ATOM 1158 C CA . PHE A 1 154 ? 6.367 1.425 -14.556 1.00 92.19 154 PHE A CA 1
ATOM 1159 C C . PHE A 1 154 ? 5.346 0.587 -15.346 1.00 92.19 154 PHE A C 1
ATOM 1161 O O . PHE A 1 154 ? 5.647 0.138 -16.457 1.00 92.19 154 PHE A O 1
ATOM 1168 N N . ASN A 1 155 ? 4.130 0.459 -14.818 1.00 92.31 155 ASN A N 1
ATOM 1169 C CA . ASN A 1 155 ? 2.997 -0.182 -15.474 1.00 92.31 155 ASN A CA 1
ATOM 1170 C C . ASN A 1 155 ? 1.678 0.571 -15.210 1.00 92.31 155 ASN A C 1
ATOM 1172 O O . ASN A 1 155 ? 1.262 0.819 -14.080 1.00 92.31 155 ASN A O 1
ATOM 1176 N N . TRP A 1 156 ? 0.959 0.905 -16.284 1.00 93.88 156 TRP A N 1
ATOM 1177 C CA . TRP A 1 156 ? -0.320 1.618 -16.199 1.00 93.88 156 TRP A CA 1
ATOM 1178 C C . TRP A 1 156 ? -1.422 0.811 -15.502 1.00 93.88 156 TRP A C 1
ATOM 1180 O O . TRP A 1 156 ? -2.311 1.400 -14.884 1.00 93.88 156 TRP A O 1
ATOM 1190 N N . VAL A 1 157 ? -1.384 -0.522 -15.605 1.00 93.00 157 VAL A N 1
ATOM 1191 C CA . VAL A 1 157 ? -2.376 -1.408 -14.976 1.00 93.00 157 VAL A CA 1
ATOM 1192 C C . VAL A 1 157 ? -2.298 -1.315 -13.447 1.00 93.00 157 VAL A C 1
ATOM 1194 O O . VAL A 1 157 ? -3.335 -1.338 -12.774 1.00 93.00 157 VAL A O 1
ATOM 1197 N N . ASP A 1 158 ? -1.103 -1.091 -12.906 1.00 93.38 158 ASP A N 1
ATOM 1198 C CA . ASP A 1 158 ? -0.849 -0.997 -11.468 1.00 93.38 158 ASP A CA 1
ATOM 1199 C C . ASP A 1 158 ? -1.564 0.226 -10.874 1.00 93.38 158 ASP A C 1
ATOM 1201 O O . ASP A 1 158 ? -2.105 0.160 -9.771 1.00 93.38 158 ASP A O 1
ATOM 1205 N N . LEU A 1 159 ? -1.715 1.319 -11.639 1.00 95.06 159 LEU A N 1
ATOM 1206 C CA . LEU A 1 159 ? -2.498 2.486 -11.208 1.00 95.06 159 LEU A CA 1
ATOM 1207 C C . LEU A 1 159 ? -3.944 2.112 -10.855 1.00 95.06 159 LEU A C 1
ATOM 1209 O O . LEU A 1 159 ? -4.491 2.610 -9.863 1.00 95.06 159 LEU A O 1
ATOM 1213 N N . ILE A 1 160 ? -4.555 1.228 -11.649 1.00 96.56 160 ILE A N 1
ATOM 1214 C CA . ILE A 1 160 ? -5.921 0.738 -11.430 1.00 96.56 160 ILE A CA 1
ATOM 1215 C C . ILE A 1 160 ? -5.945 -0.195 -10.218 1.00 96.56 160 ILE A C 1
ATOM 1217 O O . ILE A 1 160 ? -6.827 -0.058 -9.366 1.00 96.56 160 ILE A O 1
ATOM 1221 N N . ALA A 1 161 ? -4.968 -1.098 -10.100 1.00 95.44 161 ALA A N 1
ATOM 1222 C CA . ALA A 1 161 ? -4.842 -1.996 -8.954 1.00 95.44 161 ALA A CA 1
ATOM 1223 C C . ALA A 1 161 ? -4.731 -1.216 -7.634 1.00 95.44 161 ALA A C 1
ATOM 1225 O O . ALA A 1 161 ? -5.480 -1.478 -6.686 1.00 95.44 161 ALA A O 1
ATOM 1226 N N . TYR A 1 162 ? -3.876 -0.188 -7.597 1.00 96.50 162 TYR A N 1
ATOM 1227 C CA . TYR A 1 162 ? -3.701 0.683 -6.439 1.00 96.50 162 TYR A CA 1
ATOM 1228 C C . TYR A 1 162 ? -4.975 1.453 -6.097 1.00 96.50 162 TYR A C 1
ATOM 1230 O O . TYR A 1 162 ? -5.336 1.554 -4.922 1.00 96.50 162 TYR A O 1
ATOM 1238 N N . LEU A 1 163 ? -5.687 1.966 -7.107 1.00 97.00 163 LEU A N 1
ATOM 1239 C CA . LEU A 1 163 ? -6.961 2.649 -6.903 1.00 97.00 163 LEU A CA 1
ATOM 1240 C C . LEU A 1 163 ? -8.001 1.706 -6.283 1.00 97.00 163 LEU A C 1
ATOM 1242 O O . LEU A 1 163 ? -8.626 2.070 -5.286 1.00 97.00 163 LEU A O 1
ATOM 1246 N N . LEU A 1 164 ? -8.169 0.492 -6.822 1.00 96.88 164 LEU A N 1
ATOM 1247 C CA . LEU A 1 164 ? -9.128 -0.480 -6.289 1.00 96.88 164 LEU A CA 1
ATOM 1248 C C . LEU A 1 164 ? -8.766 -0.918 -4.869 1.00 96.88 164 LEU A C 1
ATOM 1250 O O . LEU A 1 164 ? -9.632 -0.902 -3.992 1.00 96.88 164 LEU A O 1
ATOM 1254 N N . GLY A 1 165 ? -7.498 -1.256 -4.621 1.00 95.44 165 GLY A N 1
ATOM 1255 C CA . GLY A 1 165 ? -7.015 -1.644 -3.295 1.00 95.44 165 GLY A CA 1
ATOM 1256 C C . GLY A 1 165 ? -7.212 -0.529 -2.265 1.00 95.44 165 GLY A C 1
ATOM 1257 O O . GLY A 1 165 ? -7.788 -0.759 -1.198 1.00 95.44 165 GLY A O 1
ATOM 1258 N N . GLY A 1 166 ? -6.818 0.700 -2.614 1.00 95.88 166 GLY A N 1
ATOM 1259 C CA . GLY A 1 166 ? -6.945 1.886 -1.766 1.00 95.88 166 GLY A CA 1
ATOM 1260 C C . GLY A 1 166 ? -8.396 2.270 -1.461 1.00 95.88 166 GLY A C 1
ATOM 1261 O O . GLY A 1 166 ? -8.735 2.560 -0.311 1.00 95.88 166 GLY A O 1
ATOM 1262 N N . VAL A 1 167 ? -9.284 2.229 -2.460 1.00 95.81 167 VAL A N 1
ATOM 1263 C CA . VAL A 1 167 ? -10.721 2.486 -2.262 1.00 95.81 167 VAL A CA 1
ATOM 1264 C C . VAL A 1 167 ? -11.349 1.394 -1.399 1.00 95.81 167 VAL A C 1
ATOM 1266 O O . VAL A 1 167 ? -12.077 1.707 -0.453 1.00 95.81 167 VAL A O 1
ATOM 1269 N N . LEU A 1 168 ? -11.046 0.121 -1.672 1.00 95.81 168 LEU A N 1
ATOM 1270 C CA . LEU A 1 168 ? -11.598 -1.012 -0.933 1.00 95.81 168 LEU A CA 1
ATOM 1271 C C . LEU A 1 168 ? -11.257 -0.928 0.558 1.00 95.81 168 LEU A C 1
ATOM 1273 O O . LEU A 1 168 ? -12.159 -0.980 1.398 1.00 95.81 168 LEU A O 1
ATOM 1277 N N . VAL A 1 169 ? -9.979 -0.742 0.905 1.00 95.38 169 VAL A N 1
ATOM 1278 C CA . VAL A 1 169 ? -9.561 -0.657 2.313 1.00 95.38 169 VAL A CA 1
ATOM 1279 C C . VAL A 1 169 ? -10.136 0.576 3.011 1.00 95.38 169 VAL A C 1
ATOM 1281 O O . VAL A 1 169 ? -10.584 0.470 4.153 1.00 95.38 169 VAL A O 1
ATOM 1284 N N . ALA A 1 170 ? -10.218 1.721 2.327 1.00 94.38 170 ALA A N 1
ATOM 1285 C CA . ALA A 1 170 ? -10.800 2.935 2.893 1.00 94.38 170 ALA A CA 1
ATOM 1286 C C . ALA A 1 170 ? -12.296 2.764 3.205 1.00 94.38 170 ALA A C 1
ATOM 1288 O O . ALA A 1 170 ? -12.768 3.193 4.263 1.00 94.38 170 ALA A O 1
ATOM 1289 N N . VAL A 1 171 ? -13.045 2.100 2.317 1.00 94.31 171 VAL A N 1
ATOM 1290 C CA . VAL A 1 171 ? -14.465 1.781 2.527 1.00 94.31 171 VAL A CA 1
ATOM 1291 C C . VAL A 1 171 ? -14.642 0.788 3.677 1.00 94.31 171 VAL A C 1
ATOM 1293 O O . VAL A 1 171 ? -15.518 0.985 4.524 1.00 94.31 171 VAL A O 1
ATOM 1296 N N . LEU A 1 172 ? -13.816 -0.260 3.741 1.00 92.94 172 LEU A N 1
ATOM 1297 C CA . LEU A 1 172 ? -13.861 -1.245 4.824 1.00 92.94 172 LEU A CA 1
ATOM 1298 C C . LEU A 1 172 ? -13.547 -0.607 6.185 1.00 92.94 172 LEU A C 1
ATOM 1300 O O . LEU A 1 172 ? -14.299 -0.816 7.138 1.00 92.94 172 LEU A O 1
ATOM 1304 N N . ASP A 1 173 ? -12.511 0.231 6.269 1.00 92.06 173 ASP A N 1
ATOM 1305 C CA . ASP A 1 173 ? -12.156 0.964 7.491 1.00 92.06 173 ASP A CA 1
ATOM 1306 C C . ASP A 1 173 ? -13.271 1.945 7.898 1.00 92.06 173 ASP A C 1
ATOM 1308 O O . ASP A 1 173 ? -13.671 1.994 9.064 1.00 92.06 173 ASP A O 1
ATOM 1312 N N . ALA A 1 174 ? -13.868 2.669 6.942 1.00 90.62 174 ALA A N 1
ATOM 1313 C CA . ALA A 1 174 ? -15.021 3.531 7.209 1.00 90.62 174 ALA A CA 1
ATOM 1314 C C . ALA A 1 174 ? -16.199 2.753 7.811 1.00 90.62 174 ALA A C 1
ATOM 1316 O O . ALA A 1 174 ? -16.747 3.159 8.840 1.00 90.62 174 ALA A O 1
ATOM 1317 N N . ARG A 1 175 ? -16.562 1.607 7.222 1.00 89.44 175 ARG A N 1
ATOM 1318 C CA . ARG A 1 175 ? -17.659 0.772 7.731 1.00 89.44 175 ARG A CA 1
ATOM 1319 C C . ARG A 1 175 ? -17.354 0.174 9.098 1.00 89.44 175 ARG A C 1
ATOM 1321 O O . ARG A 1 175 ? -18.241 0.147 9.953 1.00 89.44 175 ARG A O 1
ATOM 1328 N N . TRP A 1 176 ? -16.121 -0.269 9.327 1.00 87.50 176 TRP A N 1
ATOM 1329 C CA . TRP A 1 176 ? -15.708 -0.821 10.615 1.00 87.50 176 TRP A CA 1
ATOM 1330 C C . TRP A 1 176 ? -15.810 0.221 11.732 1.00 87.50 176 TRP A C 1
ATOM 1332 O O . TRP A 1 176 ? -16.367 -0.052 12.798 1.00 87.50 176 TRP A O 1
ATOM 1342 N N . ARG A 1 177 ? -15.340 1.448 11.475 1.00 84.94 177 ARG A N 1
ATOM 1343 C CA . ARG A 1 177 ? -15.431 2.552 12.440 1.00 84.94 177 ARG A CA 1
ATOM 1344 C C . ARG A 1 177 ? -16.875 2.940 12.740 1.00 84.94 177 ARG A C 1
ATOM 1346 O O . ARG A 1 177 ? -17.195 3.168 13.904 1.00 84.94 177 ARG A O 1
ATOM 1353 N 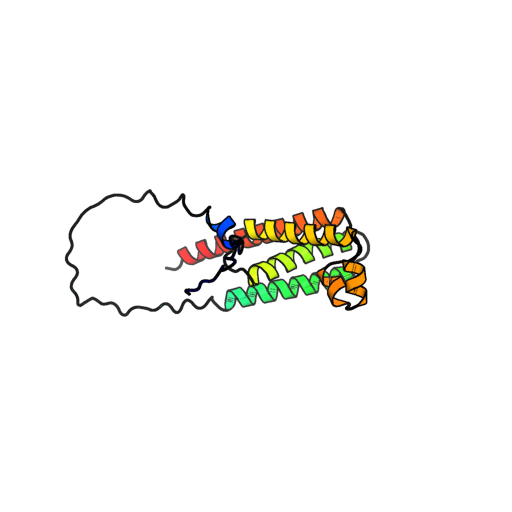N . SER A 1 178 ? -17.754 2.959 11.737 1.00 83.75 178 SER A N 1
ATOM 1354 C CA . SER A 1 178 ? -19.182 3.223 11.957 1.00 83.75 178 SER A CA 1
ATOM 1355 C C . SER A 1 178 ? -19.847 2.155 12.830 1.00 83.75 178 SER A C 1
ATOM 1357 O O . SER A 1 178 ? -20.600 2.496 13.737 1.00 83.75 178 SER A O 1
ATOM 1359 N N . ARG A 1 179 ? -19.531 0.868 12.628 1.00 78.06 179 ARG A N 1
ATOM 1360 C CA . ARG A 1 179 ? -20.070 -0.230 13.453 1.00 78.06 179 ARG A CA 1
ATOM 1361 C C . ARG A 1 179 ? -19.592 -0.175 14.903 1.00 78.06 179 ARG A C 1
ATOM 1363 O O . ARG A 1 179 ? -20.390 -0.387 15.811 1.00 78.06 179 ARG A O 1
ATOM 1370 N N . ALA A 1 180 ? -18.316 0.143 15.122 1.00 75.25 180 ALA A N 1
ATOM 1371 C CA . ALA A 1 180 ? -17.762 0.278 16.467 1.00 75.25 180 ALA A CA 1
ATOM 1372 C C . ALA A 1 180 ? -18.445 1.402 17.270 1.00 75.25 180 ALA A C 1
ATOM 1374 O O . ALA A 1 180 ? -18.659 1.247 18.469 1.00 75.25 180 ALA A O 1
ATOM 1375 N N . MET A 1 181 ? -18.833 2.502 16.610 1.00 71.94 181 MET A N 1
ATOM 1376 C CA . MET A 1 181 ? -19.592 3.583 17.251 1.00 71.94 181 MET A CA 1
ATOM 1377 C C . MET A 1 181 ? -21.016 3.147 17.630 1.00 71.94 181 MET A C 1
ATOM 1379 O O . MET A 1 181 ? -21.454 3.424 18.743 1.00 71.94 181 MET A O 1
ATOM 1383 N N . VAL A 1 182 ? -21.716 2.416 16.754 1.00 73.38 182 VAL A N 1
ATOM 1384 C CA . VAL A 1 182 ? -23.089 1.939 17.020 1.00 73.38 182 VAL A CA 1
ATOM 1385 C C . VAL A 1 182 ? -23.130 0.926 18.169 1.00 73.38 182 VAL A C 1
ATOM 1387 O O . VAL A 1 182 ? -23.962 1.045 19.062 1.00 73.38 182 VAL A O 1
ATOM 1390 N N . LEU A 1 183 ? -22.205 -0.041 18.200 1.00 69.50 183 LEU A N 1
ATOM 1391 C CA . LEU A 1 183 ? -22.145 -1.049 19.269 1.00 69.50 183 LEU A CA 1
ATOM 1392 C C . LEU A 1 183 ? -21.729 -0.463 20.627 1.00 69.50 183 LEU A C 1
ATOM 1394 O O . LEU A 1 183 ? -22.097 -1.004 21.666 1.00 69.50 183 LEU A O 1
ATOM 1398 N N . GLY A 1 184 ? -20.969 0.636 20.634 1.00 60.94 184 GLY A N 1
ATOM 1399 C CA . GLY A 1 184 ? -20.633 1.363 21.859 1.00 60.94 184 GLY A CA 1
ATOM 1400 C C . GLY A 1 184 ? -21.826 2.109 22.464 1.00 60.94 184 GLY A C 1
ATOM 1401 O O . GLY A 1 184 ? -21.906 2.213 23.681 1.00 60.94 184 GLY A O 1
ATOM 1402 N N . SER A 1 185 ? -22.762 2.576 21.629 1.00 66.44 185 SER A N 1
ATOM 1403 C CA . SER A 1 185 ? -23.966 3.302 22.061 1.00 66.44 185 SER A CA 1
ATOM 1404 C C . SER A 1 185 ? -25.031 2.416 22.719 1.00 66.44 185 SER A C 1
ATOM 1406 O O . SER A 1 185 ? -25.908 2.946 23.389 1.00 66.44 185 SER A O 1
ATOM 1408 N N . ASN A 1 186 ? -24.975 1.096 22.516 1.00 52.72 186 ASN A N 1
ATOM 1409 C CA . ASN A 1 186 ? -25.953 0.119 23.015 1.00 52.72 186 ASN A CA 1
ATOM 1410 C C . ASN A 1 186 ? -25.464 -0.653 24.255 1.00 52.72 186 ASN A C 1
ATOM 1412 O O . ASN A 1 186 ? -25.954 -1.748 24.532 1.00 52.72 186 ASN A O 1
ATOM 1416 N N . ARG A 1 187 ? -24.474 -0.132 24.989 1.00 43.22 187 ARG A N 1
ATOM 1417 C CA . ARG A 1 187 ? -24.113 -0.701 26.293 1.00 43.22 187 ARG A CA 1
ATOM 1418 C C . ARG A 1 187 ? -25.082 -0.143 27.347 1.00 43.22 187 ARG A C 1
ATOM 1420 O O . ARG A 1 187 ? -25.110 1.081 27.471 1.00 43.22 187 ARG A O 1
ATOM 1427 N N . PRO A 1 188 ? -25.890 -0.995 28.008 1.00 46.75 188 PRO A N 1
ATOM 1428 C CA . PRO A 1 188 ? -26.835 -0.571 29.040 1.00 46.75 188 PRO A CA 1
ATOM 1429 C C . PRO A 1 188 ? -26.124 -0.013 30.276 1.00 46.75 188 PRO A C 1
ATOM 1431 O O . PRO A 1 188 ? -24.942 -0.375 30.495 1.00 46.75 188 PRO A O 1
#

pLDDT: mean 76.39, std 20.68, range [31.64, 97.31]